Protein AF-A0A7C6YZ25-F1 (afdb_monomer)

Nearest PDB structures (foldseek):
  4c2l-assembly1_A  TM=2.418E-01  e=1.669E-02  Aspergillus tubingensis
  7vul-assembly1_B  TM=2.991E-01  e=1.234E-01  Klebsiella phage P560
  1bhe-assembly1_A  TM=2.393E-01  e=1.565E-01  Pectobacterium carotovorum subsp. carotovorum
  6tgf-assembly1_E  TM=2.850E-01  e=4.256E-01  Pantoea stewartii subsp. stewartii DC283

Mean predicted aligned error: 3.89 Å

Secondary structure (DSSP, 8-state):
----TT--SEEEES-EEEEEES-EEEESS-SEEEE--SSS-EEEEEEES-EEEESSEEEEEEES-STT--HHHHHH-EEEEEEEEEEEEEE-SEEEEEEESSSEEEEEEEEEEEEE-SSS-EEEEEEESSSEEEEEEEEEEEEEES--EEEE-BTTB-EEEEEEEEEEEEE-S---SSSS---SS-S-S--TTTS-SSEEEEEEEEEEEEEEEEEEPSSP-GGG--SEEEEEEEEEEEES-B---SSSS--S-SEEEEEEEEEEEES-BPPTTEEEEEEEE-TT-EEEEEES-B-TTEEEEEEE-TTS-HHHHHHHHHHHHHH-

Structure (mmCIF, N/CA/C/O backbone):
data_AF-A0A7C6YZ25-F1
#
_entry.id   AF-A0A7C6YZ25-F1
#
loop_
_atom_site.group_PDB
_atom_site.id
_atom_site.type_symbol
_atom_site.label_atom_id
_atom_site.label_alt_id
_atom_site.label_comp_id
_atom_site.label_asym_id
_atom_site.label_entity_id
_atom_site.label_seq_id
_atom_site.pdbx_PDB_ins_code
_atom_site.Cartn_x
_atom_site.Cartn_y
_atom_site.Cartn_z
_atom_site.occupancy
_atom_site.B_iso_or_equiv
_atom_site.auth_seq_id
_atom_site.auth_comp_id
_atom_site.auth_asym_id
_atom_site.auth_atom_id
_atom_site.pdbx_PDB_model_num
ATOM 1 N N . ASN A 1 1 ? 26.675 -11.505 3.015 1.00 49.97 1 ASN A N 1
ATOM 2 C CA . ASN A 1 1 ? 27.509 -10.482 2.352 1.00 49.97 1 ASN A CA 1
ATOM 3 C C . ASN A 1 1 ? 27.035 -10.287 0.925 1.00 49.97 1 ASN A C 1
ATOM 5 O O . ASN A 1 1 ? 27.645 -10.839 0.024 1.00 49.97 1 ASN A O 1
ATOM 9 N N . PHE A 1 2 ? 25.953 -9.538 0.728 1.00 60.94 2 PHE A N 1
ATOM 10 C CA . PHE A 1 2 ? 25.528 -9.094 -0.600 1.00 60.94 2 PHE A CA 1
ATOM 11 C C . PHE A 1 2 ? 25.223 -7.609 -0.498 1.00 60.94 2 PHE A C 1
ATOM 13 O O . PHE A 1 2 ? 24.145 -7.243 -0.061 1.00 60.94 2 PHE A O 1
ATOM 20 N N . TYR A 1 3 ? 26.223 -6.778 -0.790 1.00 63.19 3 TYR A N 1
ATOM 21 C CA . TYR A 1 3 ? 26.097 -5.322 -0.793 1.00 63.19 3 TYR A CA 1
ATOM 22 C C . TYR A 1 3 ? 27.106 -4.771 -1.801 1.00 63.19 3 TYR A C 1
ATOM 24 O O . TYR A 1 3 ? 28.266 -4.530 -1.470 1.00 63.19 3 TYR A O 1
ATOM 32 N N . GLY A 1 4 ? 26.683 -4.642 -3.052 1.00 68.62 4 GLY A N 1
ATOM 33 C CA . GLY A 1 4 ? 27.273 -3.686 -3.979 1.00 68.62 4 GLY A CA 1
ATOM 34 C C . GLY A 1 4 ? 26.202 -2.636 -4.272 1.00 68.62 4 GLY A C 1
ATOM 35 O O . GLY A 1 4 ? 25.048 -3.030 -4.450 1.00 68.62 4 GLY A O 1
ATOM 36 N N . PRO A 1 5 ? 26.524 -1.333 -4.281 1.00 78.56 5 PRO A N 1
ATOM 37 C CA . PRO A 1 5 ? 25.551 -0.326 -4.698 1.00 78.56 5 PRO A CA 1
ATOM 38 C C . PRO A 1 5 ? 25.097 -0.620 -6.135 1.00 78.56 5 PRO A C 1
ATOM 40 O O . PRO A 1 5 ? 25.931 -1.029 -6.947 1.00 78.56 5 PRO A O 1
ATOM 43 N N . ASN A 1 6 ? 23.808 -0.427 -6.440 1.00 86.50 6 ASN A N 1
ATOM 44 C CA . ASN A 1 6 ? 23.269 -0.555 -7.799 1.00 86.50 6 ASN A CA 1
ATOM 45 C C . ASN A 1 6 ? 23.507 -1.941 -8.423 1.00 86.50 6 ASN A C 1
ATOM 47 O O . ASN A 1 6 ? 23.789 -2.069 -9.615 1.00 86.50 6 ASN A O 1
ATOM 51 N N . THR A 1 7 ? 23.462 -2.991 -7.597 1.00 93.44 7 THR A N 1
ATOM 52 C CA . THR A 1 7 ? 23.554 -4.386 -8.056 1.00 93.44 7 THR A CA 1
ATOM 53 C C . THR A 1 7 ? 22.167 -4.955 -8.315 1.00 93.44 7 THR A C 1
ATOM 55 O O . THR A 1 7 ? 21.755 -5.952 -7.710 1.00 93.44 7 THR A O 1
ATOM 58 N N . ASP A 1 8 ? 21.458 -4.272 -9.210 1.00 94.69 8 ASP A N 1
ATOM 59 C CA . ASP A 1 8 ? 20.135 -4.643 -9.686 1.00 94.69 8 ASP A CA 1
ATOM 60 C C . ASP A 1 8 ? 20.185 -6.002 -10.403 1.00 94.69 8 ASP A C 1
ATOM 62 O O . ASP A 1 8 ? 21.220 -6.418 -10.934 1.00 94.69 8 ASP A O 1
ATOM 66 N N . GLY A 1 9 ? 19.052 -6.702 -10.450 1.00 96.69 9 GLY A N 1
ATOM 67 C CA . GLY A 1 9 ? 18.911 -7.901 -11.277 1.00 96.69 9 GLY A CA 1
ATOM 68 C C . GLY A 1 9 ? 18.655 -7.528 -12.734 1.00 96.69 9 GLY A C 1
ATOM 69 O O . GLY A 1 9 ? 19.550 -7.589 -13.577 1.00 96.69 9 GLY A O 1
ATOM 70 N N . PHE A 1 10 ? 17.416 -7.136 -13.031 1.00 97.81 10 PHE A N 1
ATOM 71 C CA . PHE A 1 10 ? 17.035 -6.612 -14.340 1.00 97.81 10 PHE A CA 1
ATOM 72 C C . PHE A 1 10 ? 16.483 -5.199 -14.231 1.00 97.81 10 PHE A C 1
ATOM 74 O O . PHE A 1 10 ? 15.623 -4.933 -13.397 1.00 97.81 10 PHE A O 1
ATOM 81 N N . HIS A 1 11 ? 16.919 -4.334 -15.140 1.00 96.31 11 HIS A N 1
ATOM 82 C CA . HIS A 1 11 ? 16.429 -2.972 -15.272 1.00 96.31 11 HIS A CA 1
ATOM 83 C C . HIS A 1 11 ? 15.844 -2.794 -16.676 1.00 96.31 11 HIS A C 1
ATOM 85 O O . HIS A 1 11 ? 16.551 -2.962 -17.673 1.00 96.31 11 HIS A O 1
ATOM 91 N N . PHE A 1 12 ? 14.548 -2.493 -16.758 1.00 97.44 12 PHE A N 1
ATOM 92 C CA . PHE A 1 12 ? 13.823 -2.314 -18.013 1.00 97.44 12 PHE A CA 1
ATOM 93 C C . PHE A 1 12 ? 13.325 -0.882 -18.158 1.00 97.44 12 PHE A C 1
ATOM 95 O O . PHE A 1 12 ? 12.391 -0.487 -17.466 1.00 97.44 12 PHE A O 1
ATOM 102 N N . CYS A 1 13 ? 13.871 -0.178 -19.147 1.00 95.81 13 CYS A N 1
ATOM 103 C CA . CYS A 1 13 ? 13.413 1.149 -19.525 1.00 95.81 13 CYS A CA 1
ATOM 104 C C . CYS A 1 13 ? 12.683 1.100 -20.863 1.00 95.81 13 CYS A C 1
ATOM 106 O O . CYS A 1 13 ? 13.244 0.679 -21.878 1.00 95.81 13 CYS A O 1
ATOM 108 N N . SER A 1 14 ? 11.425 1.544 -20.868 1.00 96.62 14 SER A N 1
ATOM 109 C CA . SER A 1 14 ? 10.580 1.671 -22.068 1.00 96.62 14 SER A CA 1
ATOM 110 C C . SER A 1 14 ? 10.463 0.385 -22.902 1.00 96.62 14 SER A C 1
ATOM 112 O O . SER A 1 14 ? 10.530 0.401 -24.134 1.00 96.62 14 SER A O 1
ATOM 114 N N . CYS A 1 15 ? 10.346 -0.755 -22.219 1.00 98.38 15 CYS A N 1
ATOM 115 C CA . CYS A 1 15 ? 10.284 -2.082 -22.835 1.00 98.38 15 CYS A CA 1
ATOM 116 C C . CYS A 1 15 ? 8.840 -2.575 -22.971 1.00 98.38 15 CYS A C 1
ATOM 118 O O . CYS A 1 15 ? 7.968 -2.210 -22.184 1.00 98.38 15 CYS A O 1
ATOM 120 N N . LYS A 1 16 ? 8.585 -3.447 -23.956 1.00 98.50 16 LYS A N 1
ATOM 121 C CA . LYS A 1 16 ? 7.257 -4.037 -24.173 1.00 98.50 16 LYS A CA 1
ATOM 122 C C . LYS A 1 16 ? 7.300 -5.550 -24.302 1.00 98.50 16 LYS A C 1
ATOM 124 O O . LYS A 1 16 ? 8.267 -6.084 -24.840 1.00 98.50 16 LYS A O 1
ATOM 129 N N . PHE A 1 17 ? 6.231 -6.216 -23.863 1.00 98.50 17 PHE A N 1
ATOM 130 C CA . PHE A 1 17 ? 6.064 -7.675 -23.954 1.00 98.50 17 PHE A CA 1
ATOM 131 C C . PHE A 1 17 ? 7.171 -8.454 -23.221 1.00 98.50 17 PHE A C 1
ATOM 133 O O . PHE A 1 17 ? 7.755 -9.403 -23.747 1.00 98.50 17 PHE A O 1
ATOM 140 N N . VAL A 1 18 ? 7.484 -8.025 -21.997 1.00 98.81 18 VAL A N 1
ATOM 141 C CA . VAL A 1 18 ? 8.542 -8.627 -21.178 1.00 98.81 18 VAL A CA 1
ATOM 142 C C . VAL A 1 18 ? 7.975 -9.779 -20.349 1.00 98.81 18 VAL A C 1
ATOM 144 O O . VAL A 1 18 ? 7.006 -9.617 -19.607 1.00 98.81 18 VAL A O 1
ATOM 147 N N . HIS A 1 19 ? 8.623 -10.943 -20.427 1.00 98.75 19 HIS A N 1
ATOM 148 C CA . HIS A 1 19 ? 8.266 -12.131 -19.654 1.00 98.75 19 HIS A CA 1
ATOM 149 C C . HIS A 1 19 ? 9.453 -12.594 -18.808 1.00 98.75 19 HIS A C 1
ATOM 151 O O . HIS A 1 19 ? 10.477 -13.022 -19.338 1.00 98.75 19 HIS A O 1
ATOM 157 N N . ILE A 1 20 ? 9.298 -12.548 -17.487 1.00 98.81 20 ILE A N 1
ATOM 158 C CA . ILE A 1 20 ? 10.275 -13.036 -16.511 1.00 98.81 20 ILE A CA 1
ATOM 159 C C . ILE A 1 20 ? 9.629 -14.212 -15.793 1.00 98.81 20 ILE A C 1
ATOM 161 O O . ILE A 1 20 ? 8.587 -14.061 -15.155 1.00 98.81 20 ILE A O 1
ATOM 165 N N . SER A 1 21 ? 10.220 -15.399 -15.909 1.00 98.75 21 SER A N 1
ATOM 166 C CA . SER A 1 21 ? 9.648 -16.588 -15.282 1.00 98.75 21 SER A CA 1
ATOM 167 C C . SER A 1 21 ? 10.690 -17.550 -14.739 1.00 98.75 21 SER A C 1
ATOM 169 O O . SER A 1 21 ? 11.819 -17.588 -15.229 1.00 98.75 21 SER A O 1
ATOM 171 N N . ASN A 1 22 ? 10.299 -18.333 -13.729 1.00 98.69 22 ASN A N 1
ATOM 172 C CA . ASN A 1 22 ? 11.076 -19.461 -13.196 1.00 98.69 22 ASN A CA 1
ATOM 173 C C . ASN A 1 22 ? 12.519 -19.083 -12.816 1.00 98.69 22 ASN A C 1
ATOM 175 O O . ASN A 1 22 ? 13.458 -19.840 -13.057 1.00 98.69 22 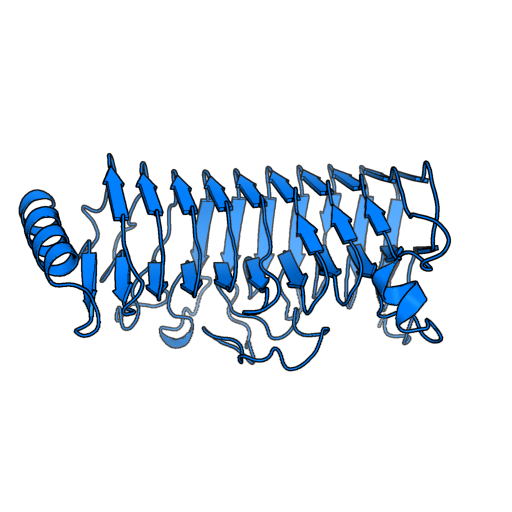ASN A O 1
ATOM 179 N N . SER A 1 23 ? 12.692 -17.880 -12.270 1.00 98.50 23 SER A N 1
ATOM 180 C CA . SER A 1 23 ? 14.001 -17.291 -11.987 1.00 98.50 23 SER A CA 1
ATOM 181 C C . SER A 1 23 ? 14.225 -17.120 -10.484 1.00 98.50 23 SER A C 1
ATOM 183 O O . SER A 1 23 ? 13.282 -16.953 -9.705 1.00 98.50 23 SER A O 1
ATOM 185 N N . HIS A 1 24 ? 15.491 -17.159 -10.076 1.00 98.38 24 HIS A N 1
ATOM 186 C CA . HIS A 1 24 ? 15.921 -16.849 -8.716 1.00 98.38 24 HIS A CA 1
ATOM 187 C C . HIS A 1 24 ? 16.786 -15.592 -8.733 1.00 98.38 24 HIS A C 1
ATOM 189 O O . HIS A 1 24 ? 17.766 -15.532 -9.476 1.00 98.38 24 HIS A O 1
ATOM 195 N N . PHE A 1 25 ? 16.425 -14.613 -7.909 1.00 97.94 25 PHE A N 1
ATOM 196 C CA . PHE A 1 25 ? 17.146 -13.354 -7.772 1.00 97.94 25 PHE A CA 1
ATOM 197 C C . PHE A 1 25 ? 17.829 -13.287 -6.412 1.00 97.94 25 PHE A C 1
ATOM 199 O O . PHE A 1 25 ? 17.179 -13.454 -5.378 1.00 97.94 25 PHE A O 1
ATOM 206 N N . LEU A 1 26 ? 19.127 -12.997 -6.443 1.00 96.06 26 LEU A N 1
ATOM 207 C CA . LEU A 1 26 ? 19.941 -12.669 -5.282 1.00 96.06 26 LEU A CA 1
ATOM 208 C C . LEU A 1 26 ? 20.657 -11.351 -5.579 1.00 96.06 26 LEU A C 1
ATOM 210 O O . LEU A 1 26 ? 21.645 -11.345 -6.315 1.00 96.06 26 LEU A O 1
ATOM 214 N N . THR A 1 27 ? 20.119 -10.241 -5.074 1.00 95.62 27 THR A N 1
ATOM 215 C CA . THR A 1 27 ? 20.528 -8.888 -5.488 1.00 95.62 27 THR A CA 1
ATOM 216 C C . THR A 1 27 ? 20.887 -8.007 -4.299 1.00 95.62 27 THR A C 1
ATOM 218 O O . THR A 1 27 ? 20.339 -8.145 -3.205 1.00 95.62 27 THR A O 1
ATOM 221 N N . GLY A 1 28 ? 21.858 -7.113 -4.508 1.00 94.75 28 GLY A N 1
ATOM 222 C CA . GLY A 1 28 ? 22.258 -6.110 -3.518 1.00 94.75 28 GLY A CA 1
ATOM 223 C C . GLY A 1 28 ? 21.550 -4.762 -3.701 1.00 94.75 28 GLY A C 1
ATOM 224 O O . GLY A 1 28 ? 21.824 -3.841 -2.930 1.00 94.75 28 GLY A O 1
ATOM 225 N N . ASP A 1 29 ? 20.655 -4.673 -4.685 1.00 93.19 29 ASP A N 1
ATOM 226 C CA . ASP A 1 29 ? 19.722 -3.575 -4.940 1.00 93.19 29 ASP A CA 1
ATOM 227 C C . ASP A 1 29 ? 18.415 -4.155 -5.543 1.00 93.19 29 ASP A C 1
ATOM 229 O O . ASP A 1 29 ? 18.095 -5.331 -5.317 1.00 93.19 29 ASP A O 1
ATOM 233 N N . ASP A 1 30 ? 17.658 -3.360 -6.294 1.00 95.31 30 ASP A N 1
ATOM 234 C CA . ASP A 1 30 ? 16.399 -3.731 -6.949 1.00 95.31 30 ASP A CA 1
ATOM 235 C C . ASP A 1 30 ? 16.502 -5.040 -7.767 1.00 95.31 30 ASP A C 1
ATOM 237 O O . ASP A 1 30 ? 17.234 -5.132 -8.750 1.00 95.31 30 ASP A O 1
ATOM 241 N N . SER A 1 31 ? 15.750 -6.093 -7.410 1.00 97.69 31 SER A N 1
ATOM 242 C CA . SER A 1 31 ? 15.791 -7.339 -8.198 1.00 97.69 31 SER A CA 1
ATOM 243 C C . SER A 1 31 ? 15.239 -7.135 -9.609 1.00 97.69 31 SER A C 1
ATOM 245 O O . SER A 1 31 ? 15.796 -7.656 -10.576 1.00 97.69 31 SER A O 1
ATOM 247 N N . ILE A 1 32 ? 14.147 -6.380 -9.724 1.00 98.56 32 ILE A N 1
ATOM 248 C CA . ILE A 1 32 ? 13.554 -5.954 -10.988 1.00 98.56 32 ILE A CA 1
ATOM 249 C C . ILE A 1 32 ? 13.188 -4.473 -10.859 1.00 98.56 32 ILE A C 1
ATOM 251 O O . ILE A 1 32 ? 12.388 -4.112 -9.996 1.00 98.56 32 ILE A O 1
ATOM 255 N N . ALA A 1 33 ? 13.736 -3.638 -11.735 1.00 97.69 33 ALA A N 1
ATOM 256 C CA . ALA A 1 33 ? 13.392 -2.232 -11.892 1.00 97.69 33 ALA A CA 1
ATOM 257 C C . ALA A 1 33 ? 12.695 -2.016 -13.244 1.00 97.69 33 ALA A C 1
ATOM 259 O O . ALA A 1 33 ? 13.130 -2.555 -14.267 1.00 97.69 33 ALA A O 1
ATOM 260 N N . VAL A 1 34 ? 11.593 -1.264 -13.246 1.00 98.19 34 VAL A N 1
ATOM 261 C CA . VAL A 1 34 ? 10.848 -0.900 -14.458 1.00 98.19 34 VAL A CA 1
ATOM 262 C C . VAL A 1 34 ? 10.536 0.590 -14.451 1.00 98.19 34 VAL A C 1
ATOM 264 O O . VAL A 1 34 ? 9.891 1.088 -13.525 1.00 98.19 34 VAL A O 1
ATOM 267 N N . ASP A 1 35 ? 10.930 1.274 -15.516 1.00 96.19 35 ASP A N 1
ATOM 268 C CA . ASP A 1 35 ? 10.709 2.702 -15.704 1.00 96.19 35 ASP A CA 1
ATOM 269 C C . ASP A 1 35 ? 10.326 3.036 -17.161 1.00 96.19 35 ASP A C 1
ATOM 271 O O . ASP A 1 35 ? 10.208 2.159 -18.025 1.00 96.19 35 ASP A O 1
ATOM 275 N N . GLY A 1 36 ? 10.066 4.313 -17.437 1.00 94.56 36 GLY A N 1
ATOM 276 C CA . GLY A 1 36 ? 9.767 4.823 -18.773 1.00 94.56 36 GLY A CA 1
ATOM 277 C C . GLY A 1 36 ? 10.532 6.115 -19.035 1.00 94.56 36 GLY A C 1
ATOM 278 O O . GLY A 1 36 ? 10.555 7.004 -18.188 1.00 94.56 36 GLY A O 1
ATOM 279 N N . ASN A 1 37 ? 11.101 6.254 -20.233 1.00 93.50 37 ASN A N 1
ATOM 280 C CA . ASN A 1 37 ? 11.995 7.366 -20.572 1.00 93.50 37 ASN A CA 1
ATOM 281 C C . ASN A 1 37 ? 11.278 8.634 -21.059 1.00 93.50 37 ASN A C 1
ATOM 283 O O . ASN A 1 37 ? 11.942 9.566 -21.500 1.00 93.50 37 ASN A O 1
ATOM 287 N N . GLY A 1 38 ? 9.944 8.660 -21.061 1.00 94.00 38 GLY A N 1
ATOM 288 C CA . GLY A 1 38 ? 9.154 9.798 -21.548 1.00 94.00 38 GLY A CA 1
ATOM 289 C C . GLY A 1 38 ? 8.969 9.887 -23.063 1.00 94.00 38 GLY A C 1
ATOM 290 O O . GLY A 1 38 ? 8.155 10.678 -23.531 1.00 94.00 38 GLY A O 1
ATOM 291 N N . LEU A 1 39 ? 9.674 9.059 -23.837 1.00 93.75 39 LEU A N 1
ATOM 292 C CA . LEU A 1 39 ? 9.522 8.947 -25.292 1.00 93.75 39 LEU A CA 1
ATOM 293 C C . LEU A 1 39 ? 8.731 7.696 -25.681 1.00 93.75 39 LEU A C 1
ATOM 295 O O . LEU A 1 39 ? 8.018 7.687 -26.685 1.00 93.75 39 LEU A O 1
ATOM 299 N N . GLN A 1 40 ? 8.894 6.624 -24.908 1.00 94.31 40 GLN A N 1
ATOM 300 C CA . GLN A 1 40 ? 8.216 5.350 -25.086 1.00 94.31 40 GLN A CA 1
ATOM 301 C C . GLN A 1 40 ? 7.736 4.809 -23.739 1.00 94.31 40 GLN A C 1
ATOM 303 O O . GLN A 1 40 ? 8.364 5.006 -22.700 1.00 94.31 40 GLN A O 1
ATOM 308 N N . ASP A 1 41 ? 6.618 4.093 -23.783 1.00 96.69 41 ASP A N 1
ATOM 309 C CA . ASP A 1 41 ? 6.041 3.454 -22.604 1.00 96.69 41 ASP A CA 1
ATOM 310 C C . ASP A 1 41 ? 6.771 2.150 -22.267 1.00 96.69 41 ASP A C 1
ATOM 312 O O . ASP A 1 41 ? 7.111 1.380 -23.175 1.00 96.69 41 ASP A O 1
ATOM 316 N N . SER A 1 42 ? 6.874 1.841 -20.974 1.00 98.62 42 SER A N 1
ATOM 317 C CA . SER A 1 42 ? 7.000 0.454 -20.520 1.00 98.62 42 SER A CA 1
ATOM 318 C C . SER A 1 42 ? 5.609 -0.160 -20.404 1.00 98.62 42 SER A C 1
ATOM 320 O O . SER A 1 42 ? 4.781 0.308 -19.625 1.00 98.62 42 SER A O 1
ATOM 322 N N . ASP A 1 43 ? 5.326 -1.195 -21.193 1.00 98.75 43 ASP A N 1
ATOM 323 C CA . ASP A 1 43 ? 3.981 -1.765 -21.307 1.00 98.75 43 ASP A CA 1
ATOM 324 C C . ASP A 1 43 ? 4.014 -3.294 -21.413 1.00 98.75 43 ASP A C 1
ATOM 326 O O . ASP A 1 43 ? 4.779 -3.857 -22.189 1.00 98.75 43 ASP A O 1
ATOM 330 N N . THR A 1 44 ? 3.118 -3.977 -20.705 1.00 98.75 44 THR A N 1
ATOM 331 C CA . THR A 1 44 ? 2.898 -5.424 -20.826 1.00 98.75 44 THR A CA 1
ATOM 332 C C . THR A 1 44 ? 4.084 -6.230 -20.295 1.00 98.75 44 THR A C 1
ATOM 334 O O . THR A 1 44 ? 4.955 -6.694 -21.036 1.00 98.75 44 THR A O 1
ATOM 337 N N . PHE A 1 45 ? 4.084 -6.419 -18.975 1.00 98.88 45 PHE A N 1
ATOM 338 C CA . PHE A 1 45 ? 5.066 -7.219 -18.246 1.00 98.88 45 PHE A CA 1
ATOM 339 C C . PHE A 1 45 ? 4.377 -8.374 -17.517 1.00 98.88 45 PHE A C 1
ATOM 341 O O . PHE A 1 45 ? 3.322 -8.218 -16.896 1.00 98.88 45 PHE A O 1
ATOM 348 N N . THR A 1 46 ? 4.999 -9.548 -17.550 1.00 98.88 46 THR A N 1
ATOM 349 C CA . THR A 1 46 ? 4.591 -10.709 -16.754 1.00 98.88 46 THR A CA 1
ATOM 350 C C . THR A 1 46 ? 5.779 -11.237 -15.965 1.00 98.88 46 THR A C 1
ATOM 352 O O . THR A 1 46 ? 6.767 -11.675 -16.550 1.00 98.88 46 THR A O 1
ATOM 355 N N . ILE A 1 47 ? 5.662 -11.230 -14.639 1.00 98.88 47 ILE A N 1
ATOM 356 C CA . ILE A 1 47 ? 6.641 -11.771 -13.693 1.00 98.88 47 ILE A CA 1
ATOM 357 C C . ILE A 1 47 ? 5.976 -12.945 -12.976 1.00 98.88 47 ILE A C 1
ATOM 359 O O . ILE A 1 47 ? 4.974 -12.758 -12.287 1.00 98.88 47 ILE A O 1
ATOM 363 N N . THR A 1 48 ? 6.479 -14.168 -13.139 1.00 98.94 48 THR A N 1
ATOM 364 C CA . THR A 1 48 ? 5.793 -15.339 -12.571 1.00 98.94 48 THR A CA 1
ATOM 365 C C . THR A 1 48 ? 6.718 -16.454 -12.104 1.00 98.94 48 THR A C 1
ATOM 367 O O . THR A 1 48 ? 7.750 -16.717 -12.715 1.00 98.94 48 THR A O 1
ATOM 370 N N . ASN A 1 49 ? 6.334 -17.156 -11.037 1.00 98.81 49 ASN A N 1
ATOM 371 C CA . ASN A 1 49 ? 7.068 -18.314 -10.510 1.00 98.81 49 ASN A CA 1
ATOM 372 C C . ASN A 1 49 ? 8.528 -17.982 -10.143 1.00 98.81 49 ASN A C 1
ATOM 374 O O . ASN A 1 49 ? 9.440 -18.768 -10.407 1.00 98.81 49 ASN A O 1
ATOM 378 N N . CYS A 1 50 ? 8.763 -16.799 -9.574 1.00 98.88 50 CYS A N 1
ATOM 379 C CA . CYS A 1 50 ? 10.100 -16.336 -9.202 1.00 98.88 50 CYS A CA 1
ATOM 380 C C . CYS A 1 50 ? 10.323 -16.383 -7.686 1.00 98.88 50 CYS A C 1
ATOM 382 O O . CYS 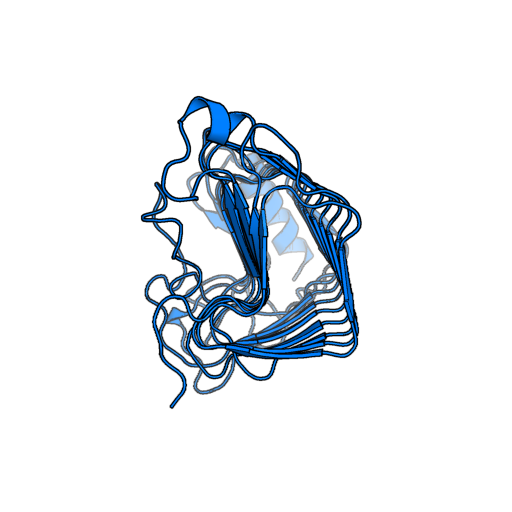A 1 50 ? 9.390 -16.286 -6.883 1.00 98.88 50 CYS A O 1
ATOM 384 N N . THR A 1 51 ? 11.590 -16.493 -7.292 1.00 98.88 51 THR A N 1
ATOM 385 C CA . THR A 1 51 ? 12.015 -16.400 -5.888 1.00 98.88 51 THR A CA 1
ATOM 386 C C . THR A 1 51 ? 13.037 -15.288 -5.708 1.00 98.88 51 THR A C 1
ATOM 388 O O . THR A 1 51 ? 13.849 -15.052 -6.603 1.00 98.88 51 THR A O 1
ATOM 391 N N . PHE A 1 52 ? 12.991 -14.606 -4.563 1.00 98.56 52 PHE A N 1
ATOM 392 C CA . PHE A 1 52 ? 13.779 -13.392 -4.341 1.00 98.56 52 PHE A CA 1
ATOM 393 C C . PHE A 1 52 ? 14.447 -13.360 -2.966 1.00 98.56 52 PHE A C 1
ATOM 395 O O . PHE A 1 52 ? 13.811 -13.654 -1.950 1.00 98.56 52 PHE A O 1
ATOM 402 N N . ASP A 1 53 ? 15.706 -12.935 -2.953 1.00 97.12 53 ASP A N 1
ATOM 403 C CA . ASP A 1 53 ? 16.470 -12.492 -1.789 1.00 97.12 53 ASP A CA 1
ATOM 404 C C . ASP A 1 53 ? 17.167 -11.173 -2.165 1.00 97.12 53 ASP A C 1
ATOM 406 O O . ASP A 1 53 ? 18.175 -11.162 -2.871 1.00 97.12 53 ASP A O 1
ATOM 410 N N . SER A 1 54 ? 16.562 -10.054 -1.766 1.00 95.06 54 SER A N 1
ATOM 411 C CA . SER A 1 54 ? 17.038 -8.704 -2.075 1.00 95.06 54 SER A CA 1
ATOM 412 C C . SER A 1 54 ? 17.418 -7.969 -0.794 1.00 95.06 54 SER A C 1
ATOM 414 O O . SER A 1 54 ? 16.793 -8.145 0.256 1.00 95.06 54 SER A O 1
ATOM 416 N N . SER A 1 55 ? 18.432 -7.112 -0.866 1.00 93.25 55 SER A N 1
ATOM 417 C CA . SER A 1 55 ? 18.740 -6.143 0.192 1.00 93.25 55 SER A CA 1
ATOM 418 C C . SER A 1 55 ? 17.899 -4.863 0.093 1.00 93.25 55 SER A C 1
ATOM 420 O O . SER A 1 55 ? 17.932 -4.070 1.035 1.00 93.25 55 SER A O 1
ATOM 422 N N . VAL A 1 56 ? 17.167 -4.630 -1.004 1.00 92.69 56 VAL A N 1
ATOM 423 C CA . VAL A 1 56 ? 16.354 -3.419 -1.204 1.00 92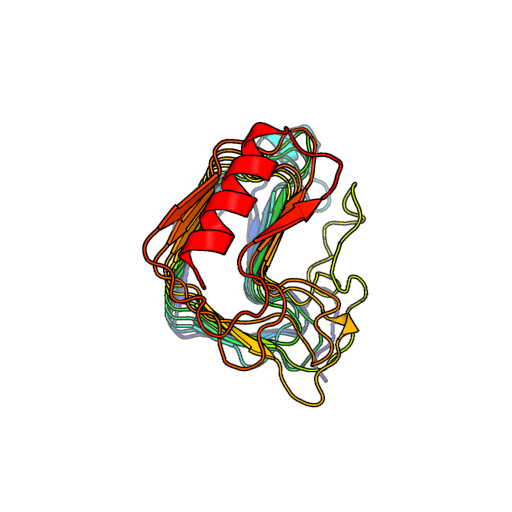.69 56 VAL A CA 1
ATOM 424 C C . VAL A 1 56 ? 14.964 -3.791 -1.717 1.00 92.69 56 VAL A C 1
ATOM 426 O O . VAL A 1 56 ? 14.148 -4.254 -0.912 1.00 92.69 56 VAL A O 1
ATOM 429 N N . ASN A 1 57 ? 14.675 -3.600 -3.013 1.00 95.56 57 ASN A N 1
ATOM 430 C CA . ASN A 1 57 ? 13.370 -3.911 -3.582 1.00 95.56 57 ASN A CA 1
ATOM 431 C C . ASN A 1 57 ? 13.361 -5.249 -4.336 1.00 95.56 57 ASN A C 1
ATOM 433 O O . ASN A 1 57 ? 14.356 -5.642 -4.945 1.00 95.56 57 ASN A O 1
ATOM 437 N N . VAL A 1 58 ? 12.223 -5.946 -4.326 1.00 97.88 58 VAL A N 1
ATOM 438 C CA . VAL A 1 58 ? 11.974 -7.074 -5.242 1.00 97.88 58 VAL A CA 1
ATOM 439 C C . VAL A 1 58 ? 11.501 -6.559 -6.595 1.00 97.88 58 VAL A C 1
ATOM 441 O O . VAL A 1 58 ? 12.097 -6.873 -7.620 1.00 97.88 58 VAL A O 1
ATOM 444 N N . LEU A 1 59 ? 10.452 -5.741 -6.595 1.00 98.62 59 LEU A N 1
ATOM 445 C CA . LEU A 1 59 ? 9.997 -5.013 -7.764 1.00 98.62 59 LEU A CA 1
ATOM 446 C C . LEU A 1 59 ? 9.937 -3.529 -7.429 1.00 98.62 59 LEU A C 1
ATOM 448 O O . LEU A 1 59 ? 9.208 -3.117 -6.522 1.00 98.62 59 LEU A O 1
ATOM 452 N N . ARG A 1 60 ? 10.660 -2.741 -8.217 1.00 97.75 60 ARG A N 1
ATOM 453 C CA . ARG A 1 60 ? 10.552 -1.293 -8.236 1.00 97.75 60 ARG A CA 1
ATOM 454 C C . ARG A 1 60 ? 9.943 -0.847 -9.557 1.00 97.75 60 ARG A C 1
ATOM 456 O O . ARG A 1 60 ? 10.452 -1.189 -10.619 1.00 97.75 60 ARG A O 1
ATOM 463 N N . VAL A 1 61 ? 8.862 -0.078 -9.492 1.00 98.12 61 VAL A N 1
ATOM 464 C CA . VAL A 1 61 ? 8.248 0.551 -10.668 1.00 98.12 61 VAL A CA 1
ATOM 465 C C . VAL A 1 61 ? 8.213 2.047 -10.446 1.00 98.12 61 VAL A C 1
ATOM 467 O O . VAL A 1 61 ? 7.727 2.500 -9.410 1.00 98.12 61 VAL A O 1
ATOM 470 N N . TYR A 1 62 ? 8.731 2.833 -11.379 1.00 96.75 62 TYR A N 1
ATOM 471 C CA . TYR A 1 62 ? 8.783 4.270 -11.166 1.00 96.75 62 TYR A CA 1
ATOM 472 C C . TYR A 1 62 ? 8.748 5.084 -12.451 1.00 96.75 62 TYR A C 1
ATOM 474 O O . TYR A 1 62 ? 9.034 4.600 -13.539 1.00 96.75 62 TYR A O 1
ATOM 482 N N . THR A 1 63 ? 8.387 6.356 -12.308 1.00 95.50 63 THR A N 1
ATOM 483 C CA . THR A 1 63 ? 8.460 7.351 -13.383 1.00 95.50 63 THR A CA 1
ATOM 484 C C . THR A 1 63 ? 9.138 8.598 -12.855 1.00 95.50 63 THR A C 1
ATOM 486 O O . THR A 1 63 ? 8.725 9.096 -11.805 1.00 95.50 63 THR A O 1
ATOM 489 N N . GLY A 1 64 ? 10.108 9.125 -13.601 1.00 86.44 64 GLY A N 1
ATOM 490 C CA . GLY A 1 64 ? 10.674 10.450 -13.359 1.00 86.44 64 GLY A CA 1
ATOM 491 C C . GLY A 1 64 ? 11.927 10.526 -12.493 1.00 86.44 64 GLY A C 1
ATOM 492 O O . GLY A 1 64 ? 12.540 11.587 -12.445 1.00 86.44 64 GLY A O 1
ATOM 493 N N . LEU A 1 65 ? 12.340 9.406 -11.896 1.00 86.50 65 LEU A N 1
ATOM 494 C CA . LEU A 1 65 ? 13.493 9.329 -10.990 1.00 86.50 65 LEU A CA 1
ATOM 495 C C . LEU A 1 65 ? 14.804 8.941 -11.688 1.00 86.50 65 LEU A C 1
ATOM 497 O O . LEU A 1 65 ? 15.841 8.842 -11.028 1.00 86.50 65 LEU A O 1
ATOM 501 N N . ASP A 1 66 ? 14.760 8.684 -12.994 1.00 84.81 66 ASP A N 1
ATOM 502 C CA . ASP A 1 66 ? 15.904 8.170 -13.736 1.00 84.81 66 ASP A CA 1
ATOM 503 C C . ASP A 1 66 ? 16.951 9.275 -13.981 1.00 84.81 66 ASP A C 1
ATOM 505 O O . ASP A 1 66 ? 16.604 10.383 -14.419 1.00 84.81 66 ASP A O 1
ATOM 509 N N . PRO A 1 67 ? 18.247 9.030 -13.691 1.00 84.56 67 PRO A N 1
ATOM 510 C CA . PRO A 1 67 ? 19.279 10.044 -13.858 1.00 84.56 67 PRO A CA 1
ATOM 511 C C . PRO A 1 67 ? 19.348 10.570 -15.295 1.00 84.56 67 PRO A C 1
ATOM 513 O O . PRO A 1 67 ? 19.563 9.821 -16.242 1.00 84.56 67 PRO A O 1
ATOM 516 N N . GLY A 1 68 ? 19.238 11.891 -15.451 1.00 84.25 68 GLY A N 1
ATOM 517 C CA . GLY A 1 68 ? 19.338 12.551 -16.755 1.00 84.25 68 GLY A CA 1
ATOM 518 C C . GLY A 1 68 ? 18.010 12.734 -17.492 1.00 84.25 68 GLY A C 1
ATOM 519 O O . GLY A 1 68 ? 18.020 13.343 -18.562 1.00 84.25 68 GLY A O 1
ATOM 520 N N . MET A 1 69 ? 16.879 12.296 -16.926 1.00 89.12 69 MET A N 1
ATOM 521 C CA . MET A 1 69 ? 15.562 12.648 -17.458 1.00 89.12 69 MET A CA 1
ATOM 522 C C . MET A 1 69 ? 15.292 14.148 -17.333 1.00 89.12 69 MET A C 1
ATOM 524 O O . MET A 1 69 ? 15.538 14.764 -16.290 1.00 89.12 69 MET A O 1
ATOM 528 N N . THR A 1 70 ? 14.740 14.749 -18.388 1.00 93.38 70 THR A N 1
ATOM 529 C CA . THR A 1 70 ? 14.216 16.113 -18.287 1.00 93.38 70 THR A CA 1
ATOM 530 C C . THR A 1 70 ? 12.881 16.118 -17.541 1.00 93.38 70 THR A C 1
ATOM 532 O O . THR A 1 70 ? 12.193 15.102 -17.437 1.00 93.38 70 THR A O 1
ATOM 535 N N . VAL A 1 71 ? 12.466 17.288 -17.047 1.00 90.44 71 VAL A N 1
ATOM 536 C CA . VAL A 1 71 ? 11.136 17.458 -16.431 1.00 90.44 71 VAL A CA 1
ATOM 537 C C . VAL A 1 71 ? 10.013 17.097 -17.410 1.00 90.44 71 VAL A C 1
ATOM 539 O O . VAL A 1 71 ? 8.970 16.607 -16.988 1.00 90.44 71 VAL A O 1
ATOM 542 N N . GLU A 1 72 ? 10.210 17.345 -18.705 1.00 94.19 72 GLU A N 1
ATOM 543 C CA . GLU A 1 72 ? 9.212 17.030 -19.726 1.00 94.19 72 GLU A CA 1
ATOM 544 C C . GLU A 1 72 ? 9.122 15.521 -19.967 1.00 94.19 72 GLU A C 1
ATOM 546 O O . GLU A 1 72 ? 8.032 14.957 -19.913 1.00 94.19 72 GLU A O 1
ATOM 551 N N . ASP A 1 73 ? 10.263 14.847 -20.117 1.00 94.31 73 ASP A N 1
ATOM 552 C CA . ASP A 1 73 ? 10.309 13.387 -20.251 1.00 94.31 73 ASP A CA 1
ATOM 553 C C . ASP A 1 73 ? 9.694 12.701 -19.025 1.00 94.31 73 ASP A C 1
ATOM 555 O O . ASP A 1 73 ? 8.907 11.769 -19.145 1.00 94.31 73 ASP A O 1
ATOM 559 N N . SER A 1 74 ? 9.992 13.216 -17.832 1.00 93.19 74 SER A N 1
ATOM 560 C CA . SER A 1 74 ? 9.474 12.713 -16.557 1.00 93.19 74 SER A CA 1
ATOM 561 C C . SER A 1 74 ? 7.941 12.756 -16.488 1.00 93.19 74 SER A C 1
ATOM 563 O O . SER A 1 74 ? 7.316 11.809 -16.011 1.00 93.19 74 SER A O 1
ATOM 565 N N . LYS A 1 75 ? 7.317 13.814 -17.023 1.00 95.62 75 LYS A N 1
ATOM 566 C CA . LYS A 1 75 ? 5.850 13.939 -17.125 1.00 95.62 75 LYS A CA 1
ATOM 567 C C . LYS A 1 75 ? 5.245 13.028 -18.187 1.00 95.62 75 LYS A C 1
ATOM 569 O O . LYS A 1 75 ? 4.118 12.568 -18.022 1.00 95.62 75 LYS A O 1
ATOM 574 N N . ASN A 1 76 ? 5.979 12.793 -19.271 1.00 96.69 76 ASN A N 1
ATOM 575 C CA . ASN A 1 76 ? 5.542 11.946 -20.377 1.00 96.69 76 ASN A CA 1
ATOM 576 C C . ASN A 1 76 ? 5.837 10.457 -20.136 1.00 96.69 76 ASN A C 1
ATOM 578 O O . ASN A 1 76 ? 5.391 9.614 -20.909 1.00 96.69 76 ASN A O 1
ATOM 582 N N . ALA A 1 77 ? 6.570 10.115 -19.075 1.00 97.50 77 ALA A N 1
ATOM 583 C CA . ALA A 1 77 ? 6.897 8.742 -18.730 1.00 97.50 77 ALA A CA 1
ATOM 584 C C . ALA A 1 77 ? 5.642 7.953 -18.358 1.00 97.50 77 ALA A C 1
ATOM 586 O O . ALA A 1 77 ? 4.868 8.361 -17.487 1.00 97.50 77 ALA A O 1
ATOM 587 N N . VAL A 1 78 ? 5.467 6.792 -18.991 1.00 98.25 78 VAL A N 1
ATOM 588 C CA . VAL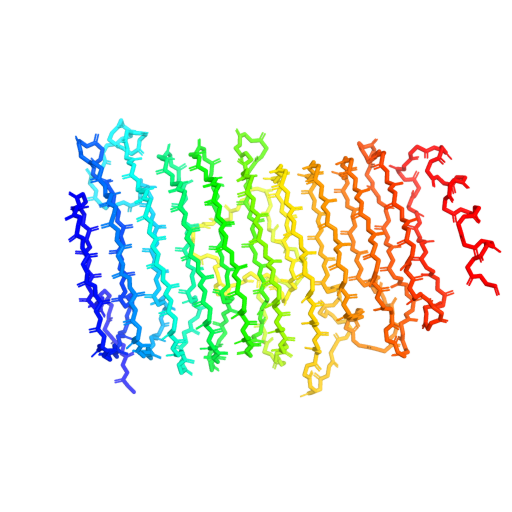 A 1 78 ? 4.365 5.881 -18.685 1.00 98.25 78 VAL A CA 1
ATOM 589 C C . VAL A 1 78 ? 4.877 4.469 -18.450 1.00 98.25 78 VAL A C 1
ATOM 591 O O . VAL A 1 78 ? 5.626 3.922 -19.261 1.00 98.25 78 VAL A O 1
ATOM 594 N N . VAL A 1 79 ? 4.411 3.864 -17.359 1.00 98.81 79 VAL A N 1
ATOM 595 C CA . VAL A 1 79 ? 4.583 2.440 -17.074 1.00 98.81 79 VAL A CA 1
ATOM 596 C C . VAL A 1 79 ? 3.217 1.812 -16.826 1.00 98.81 79 VAL A C 1
ATOM 598 O O . VAL A 1 79 ? 2.456 2.292 -15.990 1.00 98.81 79 VAL A O 1
ATOM 601 N N . ARG A 1 80 ? 2.869 0.746 -17.547 1.00 98.88 80 ARG A N 1
ATOM 602 C CA . ARG A 1 80 ? 1.540 0.139 -17.420 1.00 98.88 80 ARG A CA 1
ATOM 603 C C . ARG A 1 80 ? 1.504 -1.361 -17.665 1.00 98.88 80 ARG A C 1
ATOM 605 O O . ARG A 1 80 ? 2.412 -1.933 -18.265 1.00 98.88 80 ARG A O 1
ATOM 612 N N . ASN A 1 81 ? 0.403 -1.981 -17.249 1.00 98.88 81 ASN A N 1
ATOM 613 C CA . ASN A 1 81 ? 0.082 -3.382 -17.535 1.00 98.88 81 ASN A CA 1
ATOM 614 C C . ASN A 1 81 ? 1.174 -4.347 -17.033 1.00 98.88 81 ASN A C 1
ATOM 616 O O . ASN A 1 81 ? 1.721 -5.148 -17.796 1.00 98.88 81 ASN A O 1
ATOM 620 N N . ILE A 1 82 ? 1.507 -4.263 -15.742 1.00 98.88 82 ILE A N 1
ATOM 621 C CA . ILE A 1 82 ? 2.465 -5.171 -15.094 1.00 98.88 82 ILE A CA 1
ATOM 622 C C . ILE A 1 82 ? 1.705 -6.170 -14.230 1.00 98.88 82 ILE A C 1
ATOM 624 O O . ILE A 1 82 ? 0.912 -5.795 -13.370 1.00 98.88 82 ILE A O 1
ATOM 628 N N . SER A 1 83 ? 1.996 -7.454 -14.417 1.00 98.94 83 SER A N 1
ATOM 629 C CA . SER A 1 83 ? 1.496 -8.522 -13.555 1.00 98.94 83 SER A CA 1
ATOM 630 C C . SER A 1 83 ? 2.648 -9.256 -12.876 1.00 98.94 83 SER A C 1
ATOM 632 O O . SER A 1 83 ? 3.617 -9.647 -13.527 1.00 98.94 83 SER A O 1
ATOM 634 N N . MET A 1 84 ? 2.537 -9.469 -11.565 1.00 98.88 84 MET A N 1
ATOM 635 C CA . MET A 1 84 ? 3.451 -10.304 -10.790 1.00 98.88 84 MET A CA 1
ATOM 636 C C . MET A 1 84 ? 2.658 -11.352 -10.013 1.00 98.88 84 MET A C 1
ATOM 638 O O . MET A 1 84 ? 1.761 -11.014 -9.239 1.00 98.88 84 MET A O 1
ATOM 642 N N . SER A 1 85 ? 2.973 -12.631 -10.222 1.00 98.94 85 SER A N 1
ATOM 643 C CA . SER A 1 85 ? 2.208 -13.728 -9.628 1.00 98.94 85 SER A CA 1
ATOM 644 C C . SER A 1 85 ? 3.044 -14.923 -9.187 1.00 98.94 85 SER A C 1
ATOM 646 O O . SER A 1 85 ? 4.070 -15.233 -9.787 1.00 98.94 85 SER A O 1
ATOM 648 N N . ASN A 1 86 ? 2.564 -15.646 -8.173 1.00 98.88 86 ASN A N 1
ATOM 649 C CA . ASN A 1 86 ? 3.149 -16.914 -7.714 1.00 98.88 86 ASN A CA 1
ATOM 650 C C . ASN A 1 86 ? 4.629 -16.772 -7.313 1.00 98.88 86 ASN A C 1
ATOM 652 O O . ASN A 1 86 ? 5.481 -17.560 -7.724 1.00 98.88 86 ASN A O 1
ATOM 656 N N . CYS A 1 87 ? 4.941 -15.741 -6.530 1.00 98.81 87 CYS A N 1
ATOM 657 C CA . CYS A 1 87 ? 6.309 -15.422 -6.129 1.00 98.81 87 CYS A CA 1
ATOM 658 C C . CYS A 1 87 ? 6.526 -15.647 -4.629 1.00 98.81 87 CYS A C 1
ATOM 660 O O . CYS A 1 87 ? 5.626 -15.433 -3.813 1.00 98.81 87 CYS A O 1
ATOM 662 N N . SER A 1 88 ? 7.742 -16.047 -4.256 1.00 98.81 88 SER A N 1
ATOM 663 C CA . SER A 1 88 ? 8.145 -16.222 -2.854 1.00 98.81 88 SER A CA 1
ATOM 664 C C . SER A 1 88 ? 9.375 -15.385 -2.523 1.00 98.81 88 SER A C 1
ATOM 666 O O . SER A 1 88 ? 10.401 -15.474 -3.195 1.00 98.81 88 SER A O 1
ATOM 668 N N . ILE A 1 89 ? 9.273 -14.573 -1.475 1.00 98.69 89 ILE A N 1
ATOM 669 C CA . ILE A 1 89 ? 10.310 -13.628 -1.069 1.00 98.69 89 ILE A CA 1
ATOM 670 C C . ILE A 1 89 ? 10.891 -14.067 0.271 1.00 98.69 89 ILE A C 1
ATOM 672 O O . ILE A 1 89 ? 10.183 -14.147 1.279 1.00 98.69 89 ILE A O 1
ATOM 676 N N . TYR A 1 90 ? 12.192 -14.339 0.269 1.00 97.94 90 TYR A N 1
ATOM 677 C CA . TYR A 1 90 ? 12.953 -14.729 1.450 1.00 97.94 90 TYR A CA 1
ATOM 678 C C . TYR A 1 90 ? 13.387 -13.530 2.298 1.00 97.94 90 TYR A C 1
ATOM 680 O O . TYR A 1 90 ? 13.373 -13.620 3.530 1.00 97.94 90 TYR A O 1
ATOM 688 N N . ASN A 1 91 ? 13.790 -12.437 1.642 1.00 96.56 91 ASN A N 1
ATOM 689 C CA . ASN A 1 91 ? 14.151 -11.167 2.262 1.00 96.56 91 ASN A CA 1
ATOM 690 C C . ASN A 1 91 ? 14.023 -10.007 1.261 1.00 96.56 91 ASN A C 1
ATOM 692 O O . ASN A 1 91 ? 14.245 -10.193 0.065 1.00 96.56 91 ASN A O 1
ATOM 696 N N . ALA A 1 92 ? 13.662 -8.834 1.783 1.00 95.12 92 ALA A N 1
ATOM 697 C CA . ALA A 1 92 ? 13.689 -7.525 1.130 1.00 95.12 92 ALA A CA 1
ATOM 698 C C . ALA A 1 92 ? 13.481 -6.432 2.195 1.00 95.12 92 ALA A C 1
ATOM 700 O O . ALA A 1 92 ? 13.038 -6.735 3.306 1.00 95.12 92 ALA A O 1
ATOM 701 N N . SER A 1 93 ? 13.738 -5.161 1.876 1.00 93.06 93 SER A N 1
ATOM 702 C CA . SER A 1 93 ? 13.117 -4.043 2.613 1.00 93.06 93 SER A CA 1
ATOM 703 C C . SER A 1 93 ? 11.855 -3.526 1.933 1.00 93.06 93 SER A C 1
ATOM 705 O O . SER A 1 93 ? 10.974 -2.998 2.605 1.00 93.06 93 SER A O 1
ATOM 707 N N . GLY A 1 94 ? 11.753 -3.656 0.614 1.00 93.75 94 GLY A N 1
ATOM 708 C CA . GLY A 1 94 ? 10.557 -3.359 -0.166 1.00 93.75 94 GLY A CA 1
ATOM 709 C C . GLY A 1 94 ? 10.238 -4.551 -1.047 1.00 93.75 94 GLY A C 1
ATOM 710 O O . GLY A 1 94 ? 11.105 -5.046 -1.751 1.00 93.75 94 GLY A O 1
ATOM 711 N N . VAL A 1 95 ? 9.016 -5.076 -1.023 1.00 97.00 95 VAL A N 1
ATOM 712 C CA . VAL A 1 95 ? 8.677 -6.133 -1.991 1.00 97.00 95 VAL A CA 1
ATOM 713 C C . VAL A 1 95 ? 8.141 -5.484 -3.253 1.00 97.00 95 VAL A C 1
ATOM 715 O O . VAL A 1 95 ? 8.715 -5.646 -4.323 1.00 97.00 95 VAL A O 1
ATOM 718 N N . ILE A 1 96 ? 7.089 -4.689 -3.114 1.00 98.31 96 ILE A N 1
ATOM 719 C CA . ILE A 1 96 ? 6.496 -3.926 -4.205 1.00 98.31 96 ILE A CA 1
ATOM 720 C C . ILE A 1 96 ? 6.632 -2.453 -3.844 1.00 98.31 96 ILE A C 1
ATOM 722 O O . ILE A 1 96 ? 5.992 -1.985 -2.902 1.00 98.31 96 ILE A O 1
ATOM 726 N N . ASN A 1 97 ? 7.496 -1.751 -4.573 1.00 97.75 97 ASN A N 1
ATOM 727 C CA . ASN A 1 97 ? 7.769 -0.332 -4.391 1.00 97.75 97 ASN A CA 1
ATOM 728 C C . ASN A 1 97 ? 7.431 0.416 -5.680 1.00 97.75 97 ASN A C 1
ATOM 730 O O . ASN A 1 97 ? 8.103 0.245 -6.697 1.00 97.75 97 ASN A O 1
ATOM 734 N N . ILE A 1 98 ? 6.361 1.205 -5.652 1.00 98.31 98 ILE A N 1
ATOM 735 C CA . ILE A 1 98 ? 5.848 1.892 -6.833 1.00 98.31 98 ILE A CA 1
ATOM 736 C C . ILE A 1 98 ? 5.797 3.387 -6.555 1.00 98.31 98 ILE A C 1
ATOM 738 O O . ILE A 1 98 ? 5.056 3.824 -5.675 1.00 98.31 98 ILE A O 1
ATOM 742 N N . THR A 1 99 ? 6.546 4.167 -7.332 1.00 97.19 99 THR A N 1
ATOM 743 C CA . THR A 1 99 ? 6.635 5.620 -7.154 1.00 97.19 99 THR A CA 1
ATOM 744 C C . THR A 1 99 ? 6.368 6.357 -8.459 1.00 97.19 99 THR A C 1
ATOM 746 O O . THR A 1 99 ? 7.194 6.364 -9.371 1.00 97.19 99 THR A O 1
ATOM 749 N N . SER A 1 100 ? 5.228 7.038 -8.528 1.00 96.38 100 SER A N 1
ATOM 750 C CA . SER A 1 100 ? 4.898 7.956 -9.617 1.00 96.38 100 SER A CA 1
ATOM 751 C C . SER A 1 100 ? 5.272 9.391 -9.228 1.00 96.38 100 SER A C 1
ATOM 753 O O . SER A 1 100 ? 4.495 10.090 -8.573 1.00 96.38 100 SER A O 1
ATOM 755 N N . GLU A 1 101 ? 6.479 9.836 -9.594 1.00 92.69 101 GLU A N 1
ATOM 756 C CA . GLU A 1 101 ? 6.926 11.199 -9.280 1.00 92.69 101 GLU A CA 1
ATOM 757 C C . GLU A 1 101 ? 6.194 12.241 -10.137 1.00 92.69 101 GLU A C 1
ATOM 759 O O . GLU A 1 101 ? 5.496 13.086 -9.584 1.00 92.69 101 GLU A O 1
ATOM 764 N N . ASN A 1 102 ? 6.287 12.139 -11.470 1.00 94.06 102 ASN A N 1
ATOM 765 C CA . ASN A 1 102 ? 5.631 13.056 -12.421 1.00 94.06 102 ASN A CA 1
ATOM 766 C C . ASN A 1 102 ? 4.801 12.354 -13.508 1.00 94.06 102 ASN A C 1
ATOM 768 O O . ASN A 1 102 ? 3.883 12.964 -14.057 1.00 94.06 102 ASN A O 1
ATOM 772 N N . GLY A 1 103 ? 5.139 11.107 -13.840 1.00 96.75 103 GLY A N 1
ATOM 773 C CA . GLY A 1 103 ? 4.542 10.359 -14.944 1.00 96.75 103 GLY A CA 1
ATOM 774 C C . GLY A 1 103 ? 3.293 9.578 -14.546 1.00 96.75 103 GLY A C 1
ATOM 775 O O . GLY A 1 103 ? 2.698 9.798 -13.491 1.00 96.75 103 GLY A O 1
ATOM 776 N N . LEU A 1 104 ? 2.893 8.637 -15.396 1.00 98.38 104 LEU A N 1
ATOM 777 C CA . LEU A 1 104 ? 1.739 7.766 -15.179 1.00 98.38 104 LEU A CA 1
ATOM 778 C C . LEU A 1 104 ? 2.184 6.331 -14.892 1.00 98.38 104 LEU A C 1
ATOM 780 O O . LEU A 1 104 ? 2.917 5.733 -15.678 1.00 98.38 104 LEU A O 1
ATOM 784 N N . ILE A 1 105 ? 1.670 5.759 -13.806 1.00 98.88 105 ILE A N 1
ATOM 785 C CA . ILE A 1 105 ? 1.748 4.326 -13.530 1.00 98.88 105 ILE A CA 1
ATOM 786 C C . ILE A 1 105 ? 0.327 3.782 -13.385 1.00 98.88 105 ILE A C 1
ATOM 788 O O . ILE A 1 105 ? -0.423 4.247 -12.526 1.00 98.88 105 ILE A O 1
ATOM 792 N N . GLU A 1 106 ? -0.065 2.815 -14.218 1.00 98.88 106 GLU A N 1
ATOM 793 C CA . GLU A 1 106 ? -1.422 2.257 -14.148 1.00 98.88 106 GLU A CA 1
ATOM 794 C C . GLU A 1 106 ? -1.551 0.780 -14.527 1.00 98.88 106 GLU A C 1
ATOM 796 O O . GLU A 1 106 ? -0.770 0.250 -15.315 1.00 98.88 106 GLU A O 1
ATOM 801 N N . ASN A 1 107 ? -2.587 0.124 -14.000 1.00 98.88 107 ASN A N 1
ATOM 802 C CA . ASN A 1 107 ? -2.931 -1.275 -14.281 1.00 98.88 107 ASN A CA 1
ATOM 803 C C . ASN A 1 107 ? -1.834 -2.252 -13.834 1.00 98.88 107 ASN A C 1
ATOM 805 O O . ASN A 1 107 ? -1.194 -2.928 -14.647 1.00 98.88 107 ASN A O 1
ATOM 809 N N . LEU A 1 108 ? -1.597 -2.312 -12.523 1.00 98.94 108 LEU A N 1
ATOM 810 C CA . LEU A 1 108 ? -0.627 -3.225 -11.917 1.00 98.94 108 LEU A CA 1
ATOM 811 C C . LEU A 1 108 ? -1.367 -4.274 -11.084 1.00 98.94 108 LEU A C 1
ATOM 813 O O . LEU A 1 108 ? -2.248 -3.945 -10.294 1.00 98.94 108 LEU A O 1
ATOM 817 N N . THR A 1 109 ? -1.019 -5.550 -11.250 1.00 98.94 109 THR A N 1
ATOM 818 C CA . THR A 1 109 ? -1.658 -6.662 -10.530 1.00 98.94 109 THR A CA 1
ATOM 819 C C . THR A 1 109 ? -0.631 -7.554 -9.846 1.00 98.94 109 THR A C 1
ATOM 821 O O . THR A 1 109 ? 0.286 -8.076 -10.479 1.00 98.94 109 THR A O 1
ATOM 824 N N . PHE A 1 110 ? -0.834 -7.792 -8.555 1.00 98.94 110 PHE A N 1
ATOM 825 C CA . PHE A 1 110 ? 0.027 -8.583 -7.685 1.00 98.94 110 PHE A CA 1
ATOM 826 C C . PHE A 1 110 ? -0.787 -9.705 -7.057 1.00 98.94 110 PHE A C 1
ATOM 828 O O . PHE A 1 110 ? -1.729 -9.433 -6.317 1.00 98.94 110 PHE A O 1
ATOM 835 N N . SER A 1 111 ? -0.452 -10.966 -7.337 1.00 98.94 111 SER A N 1
ATOM 836 C CA . SER A 1 111 ? -1.247 -12.097 -6.842 1.00 98.94 111 SER A CA 1
ATOM 837 C C . SER A 1 111 ? -0.426 -13.274 -6.326 1.00 98.94 111 SER A C 1
ATOM 839 O O . SER A 1 111 ? 0.629 -13.602 -6.860 1.00 98.94 111 SER A O 1
ATOM 841 N N . ASN A 1 112 ? -0.927 -13.953 -5.293 1.00 98.88 112 ASN A N 1
ATOM 842 C CA . ASN A 1 112 ? -0.319 -15.174 -4.747 1.00 98.88 112 ASN A CA 1
ATOM 843 C C . ASN A 1 112 ? 1.152 -14.963 -4.348 1.00 98.88 112 ASN A C 1
ATOM 845 O O . ASN A 1 112 ? 2.053 -15.641 -4.852 1.00 98.88 112 ASN A O 1
ATOM 849 N N . ILE A 1 113 ? 1.398 -13.995 -3.462 1.00 98.88 113 ILE A N 1
ATOM 850 C CA . ILE A 1 113 ? 2.753 -13.628 -3.039 1.00 98.88 113 ILE A CA 1
ATOM 851 C C . ILE A 1 113 ? 2.932 -13.915 -1.549 1.00 98.88 113 ILE A C 1
ATOM 853 O O . ILE A 1 113 ? 2.207 -13.390 -0.699 1.00 98.88 113 ILE A O 1
ATOM 857 N N . SER A 1 114 ? 3.933 -14.735 -1.230 1.00 98.75 114 SER A N 1
ATOM 858 C CA . SER A 1 114 ? 4.376 -14.994 0.139 1.00 98.75 114 SER A CA 1
ATOM 859 C C . SER A 1 114 ? 5.708 -14.297 0.396 1.00 98.75 114 SER A C 1
ATOM 861 O O . SER A 1 114 ? 6.640 -14.395 -0.400 1.00 98.75 114 SER A O 1
ATOM 863 N N . MET A 1 115 ? 5.814 -13.568 1.503 1.00 98.06 115 MET A N 1
ATOM 864 C CA . MET A 1 115 ? 6.989 -12.745 1.779 1.00 98.06 115 MET A CA 1
ATOM 865 C C . MET A 1 115 ? 7.378 -12.743 3.252 1.00 98.06 115 MET A C 1
ATOM 867 O O . MET A 1 115 ? 6.538 -12.635 4.146 1.00 98.06 115 MET A O 1
ATOM 871 N N . THR A 1 116 ? 8.681 -12.845 3.493 1.00 97.69 116 THR A N 1
ATOM 872 C CA . THR A 1 116 ? 9.314 -12.553 4.779 1.00 97.69 116 THR A CA 1
ATOM 873 C C . THR A 1 116 ? 10.339 -11.450 4.565 1.00 97.69 116 THR A C 1
ATOM 875 O O . THR A 1 116 ? 11.182 -11.558 3.681 1.00 97.69 116 THR A O 1
ATOM 878 N N . LEU A 1 117 ? 10.277 -10.389 5.363 1.00 95.19 117 LEU A N 1
ATOM 879 C CA . LEU A 1 117 ? 11.270 -9.319 5.364 1.00 95.19 117 LEU A CA 1
ATOM 880 C C . LEU A 1 117 ? 12.132 -9.513 6.611 1.00 95.19 117 LEU A C 1
ATOM 882 O O . LEU A 1 117 ? 11.697 -9.252 7.733 1.00 95.19 117 LEU A O 1
ATOM 886 N N . LYS A 1 118 ? 13.347 -10.045 6.438 1.00 93.25 118 LYS A N 1
ATOM 887 C CA . LYS A 1 118 ? 14.265 -10.314 7.558 1.00 93.25 118 LYS A CA 1
ATOM 888 C C . LYS A 1 118 ? 14.878 -9.036 8.100 1.00 93.25 118 LYS A C 1
ATOM 890 O O . LYS A 1 118 ? 15.090 -8.939 9.307 1.00 93.25 118 LYS A O 1
ATOM 895 N N . GLN A 1 119 ? 15.083 -8.056 7.237 1.00 90.38 119 GLN A N 1
ATOM 896 C CA . GLN A 1 119 ? 15.461 -6.696 7.599 1.00 90.38 119 GLN A CA 1
ATOM 897 C C . GLN A 1 119 ? 14.240 -5.795 7.840 1.00 90.38 119 GLN A C 1
ATOM 899 O O . GLN A 1 119 ? 13.094 -6.244 7.781 1.00 90.38 119 GLN A O 1
ATOM 904 N N . GLU A 1 120 ? 14.500 -4.533 8.172 1.00 91.62 120 GLU A N 1
ATOM 905 C CA . GLU A 1 120 ? 13.466 -3.510 8.318 1.00 91.62 120 GLU A CA 1
ATOM 906 C C . GLU A 1 120 ? 12.926 -3.095 6.945 1.00 91.62 120 GLU A C 1
ATOM 908 O O . GLU A 1 120 ? 13.694 -2.861 6.007 1.00 91.62 120 GLU A O 1
ATOM 913 N N . GLY A 1 121 ? 11.603 -3.003 6.822 1.00 92.50 121 GLY A N 1
ATOM 914 C CA . GLY A 1 121 ? 10.970 -2.770 5.538 1.00 92.50 121 GLY A CA 1
ATOM 915 C C . GLY A 1 121 ? 9.450 -2.726 5.564 1.00 92.50 121 GLY A C 1
ATOM 916 O O . GLY A 1 121 ? 8.814 -2.919 6.601 1.00 92.50 121 GLY A O 1
ATOM 917 N N . THR A 1 122 ? 8.869 -2.444 4.405 1.00 95.06 122 THR A N 1
ATOM 918 C CA . THR A 1 122 ? 7.422 -2.438 4.175 1.00 95.06 122 THR A CA 1
ATOM 919 C C . THR A 1 122 ? 7.147 -3.231 2.906 1.00 95.06 122 THR A C 1
ATOM 921 O O . THR A 1 122 ? 7.728 -2.922 1.866 1.00 95.06 122 THR A O 1
ATOM 924 N N . PRO A 1 123 ? 6.297 -4.265 2.958 1.00 96.88 123 PRO A N 1
ATOM 925 C CA . PRO A 1 123 ? 6.121 -5.142 1.815 1.00 96.88 123 PRO A CA 1
ATOM 926 C C . PRO A 1 123 ? 5.444 -4.447 0.632 1.00 96.88 123 PRO A C 1
ATOM 928 O O . PRO A 1 123 ? 5.845 -4.675 -0.506 1.00 96.88 123 PRO A O 1
ATOM 931 N N . ILE A 1 124 ? 4.467 -3.577 0.894 1.00 98.38 124 ILE A N 1
ATOM 932 C CA . ILE A 1 124 ? 3.768 -2.801 -0.132 1.00 98.38 124 ILE A CA 1
ATOM 933 C C . ILE A 1 124 ? 3.976 -1.315 0.150 1.00 98.38 124 ILE A C 1
ATOM 935 O O . ILE A 1 124 ? 3.562 -0.819 1.200 1.00 98.38 124 ILE A O 1
ATOM 939 N N . PHE A 1 125 ? 4.604 -0.613 -0.790 1.00 98.06 125 PHE A N 1
ATOM 940 C CA . PHE A 1 125 ? 4.804 0.828 -0.738 1.00 98.06 125 PHE A CA 1
ATOM 941 C C . PHE A 1 125 ? 4.398 1.461 -2.071 1.00 98.06 125 PHE A C 1
ATOM 943 O O . PHE A 1 125 ? 4.988 1.169 -3.109 1.00 98.06 125 PHE A O 1
ATOM 950 N N . LEU A 1 126 ? 3.385 2.321 -2.028 1.00 98.31 126 LEU A N 1
ATOM 951 C CA . LEU A 1 126 ? 2.907 3.114 -3.152 1.00 98.31 126 LEU A CA 1
ATOM 952 C C . LEU A 1 126 ? 3.065 4.594 -2.820 1.00 98.31 126 LEU A C 1
ATOM 954 O O . LEU A 1 126 ? 2.619 5.049 -1.764 1.00 98.31 126 LEU A O 1
ATOM 958 N N . MET A 1 127 ? 3.642 5.348 -3.744 1.00 97.38 127 MET A N 1
ATOM 959 C CA . MET A 1 127 ? 3.806 6.786 -3.613 1.00 97.38 127 MET A CA 1
ATOM 960 C C . MET A 1 127 ? 3.456 7.497 -4.915 1.00 97.38 127 MET A C 1
ATOM 962 O O . MET A 1 127 ? 3.825 7.057 -6.006 1.00 97.38 127 MET A O 1
ATOM 966 N N . THR A 1 128 ? 2.799 8.645 -4.799 1.00 95.88 128 THR A N 1
ATOM 967 C CA . THR A 1 128 ? 2.816 9.652 -5.859 1.00 95.88 128 THR A CA 1
ATOM 968 C C . THR A 1 128 ? 3.162 11.016 -5.282 1.00 95.88 128 THR A C 1
ATOM 970 O O . THR A 1 128 ? 2.836 11.297 -4.128 1.00 95.88 128 THR A O 1
ATOM 973 N N . ASP A 1 129 ? 3.859 11.838 -6.065 1.00 92.94 129 ASP A N 1
ATOM 974 C CA . ASP A 1 129 ? 4.115 13.240 -5.728 1.00 92.94 129 ASP A CA 1
ATOM 975 C C . ASP A 1 129 ? 3.190 14.161 -6.535 1.00 92.94 129 ASP A C 1
ATOM 977 O O . ASP A 1 129 ? 2.143 14.589 -6.041 1.00 92.94 129 ASP A O 1
ATOM 981 N N . VAL A 1 130 ? 3.530 14.408 -7.803 1.00 94.06 130 VAL A N 1
ATOM 982 C CA . VAL A 1 130 ? 2.706 15.177 -8.753 1.00 94.06 130 VAL A CA 1
ATOM 983 C C . VAL A 1 130 ? 2.235 14.347 -9.953 1.00 94.06 130 VAL A C 1
ATOM 985 O O . VAL A 1 130 ? 1.439 14.840 -10.754 1.00 94.06 130 VAL A O 1
ATOM 988 N N . GLY A 1 131 ? 2.719 13.109 -10.080 1.00 95.88 131 GLY A N 1
ATOM 989 C CA . GLY A 1 131 ? 2.342 12.147 -11.112 1.00 95.88 131 GLY A CA 1
ATOM 990 C C . GLY A 1 131 ? 0.959 11.540 -10.899 1.00 95.88 131 GLY A C 1
ATOM 991 O O . GLY A 1 131 ? 0.121 12.104 -10.204 1.00 95.88 131 GLY A O 1
ATOM 992 N N . LYS A 1 132 ? 0.686 10.401 -11.534 1.00 98.31 132 LYS A N 1
ATOM 993 C CA . LYS A 1 132 ? -0.576 9.659 -11.418 1.00 98.31 132 LYS A CA 1
ATOM 994 C C . LYS A 1 132 ? -0.303 8.183 -11.172 1.00 98.31 132 LYS A C 1
ATOM 996 O O . LYS A 1 132 ? 0.452 7.560 -11.919 1.00 98.31 132 LYS A O 1
ATOM 1001 N N . LEU A 1 133 ? -0.979 7.618 -10.178 1.00 98.75 133 LEU A N 1
ATOM 1002 C CA . LEU A 1 133 ? -0.909 6.200 -9.841 1.00 98.75 133 LEU A CA 1
ATOM 1003 C C . LEU A 1 133 ? -2.322 5.649 -9.649 1.00 98.75 133 LEU A C 1
ATOM 1005 O O . LEU A 1 133 ? -3.042 6.139 -8.778 1.00 98.75 133 LEU A O 1
ATOM 1009 N N . ARG A 1 134 ? -2.718 4.661 -10.464 1.00 98.88 134 ARG A N 1
ATOM 1010 C CA . ARG A 1 134 ? -4.072 4.092 -10.388 1.00 98.88 134 ARG A CA 1
ATOM 1011 C C . ARG A 1 134 ? -4.239 2.669 -10.907 1.00 98.88 134 ARG A C 1
ATOM 1013 O O . ARG A 1 134 ? -3.404 2.189 -11.666 1.00 98.88 134 ARG A O 1
ATOM 1020 N N . GLY A 1 135 ? -5.341 2.015 -10.551 1.00 98.81 135 GLY A N 1
ATOM 1021 C CA . GLY A 1 135 ? -5.675 0.680 -11.053 1.00 98.81 135 GLY A CA 1
ATOM 1022 C C . GLY A 1 135 ? -4.698 -0.366 -10.530 1.00 98.81 135 GLY A C 1
ATOM 1023 O O . GLY A 1 135 ? -4.028 -1.054 -11.307 1.00 98.81 135 GLY A O 1
ATOM 1024 N N . ILE A 1 136 ? -4.551 -0.428 -9.205 1.00 98.94 136 ILE A N 1
ATOM 1025 C CA . ILE A 1 136 ? -3.587 -1.304 -8.534 1.00 98.94 136 ILE A CA 1
ATOM 1026 C C . ILE A 1 136 ? -4.332 -2.377 -7.744 1.00 98.94 136 ILE A C 1
ATOM 1028 O O . ILE A 1 136 ? -5.059 -2.080 -6.797 1.00 98.94 136 ILE A O 1
ATOM 1032 N N . LEU A 1 137 ? -4.116 -3.639 -8.107 1.00 98.94 137 LEU A N 1
ATOM 1033 C CA . LEU A 1 137 ? -4.742 -4.790 -7.463 1.00 98.94 137 LEU A CA 1
ATOM 1034 C C . LEU A 1 137 ? -3.701 -5.651 -6.747 1.00 98.94 137 LEU A C 1
ATOM 1036 O O . LEU A 1 137 ? -2.770 -6.162 -7.366 1.00 98.94 137 LEU A O 1
ATOM 1040 N N . PHE A 1 138 ? -3.917 -5.889 -5.458 1.00 98.94 138 PHE A N 1
ATOM 1041 C CA . PHE A 1 138 ? -3.216 -6.888 -4.662 1.00 98.94 138 PHE A CA 1
ATOM 1042 C C . PHE A 1 138 ? -4.199 -7.972 -4.228 1.00 98.94 138 PHE A C 1
ATOM 1044 O O . PHE A 1 138 ? -5.233 -7.668 -3.636 1.00 98.94 138 PHE A O 1
ATOM 1051 N N . GLN A 1 139 ? -3.860 -9.235 -4.476 1.00 98.81 139 GLN A N 1
ATOM 1052 C CA . GLN A 1 139 ? -4.699 -10.371 -4.113 1.00 98.81 139 GLN A CA 1
ATOM 1053 C C . GLN A 1 139 ? -3.880 -11.519 -3.515 1.00 98.81 139 GLN A C 1
ATOM 1055 O O . GLN A 1 139 ? -2.821 -11.877 -4.027 1.00 98.81 139 GLN A O 1
ATOM 1060 N N . ASN A 1 140 ? -4.384 -12.162 -2.462 1.00 98.81 140 ASN A N 1
ATOM 1061 C CA . ASN A 1 140 ? -3.753 -13.342 -1.855 1.00 98.81 140 ASN A CA 1
ATOM 1062 C C . ASN A 1 140 ? -2.309 -13.060 -1.390 1.00 98.81 140 ASN A C 1
ATOM 1064 O O . ASN A 1 140 ? -1.351 -13.709 -1.829 1.00 98.81 140 ASN A O 1
ATOM 1068 N N . ILE A 1 141 ? -2.154 -12.078 -0.500 1.00 98.75 141 ILE A N 1
ATOM 1069 C CA . ILE A 1 141 ? -0.856 -11.648 0.038 1.00 98.75 141 ILE A CA 1
ATOM 1070 C C . ILE A 1 141 ? -0.641 -12.232 1.437 1.00 98.75 141 ILE A C 1
ATOM 1072 O O . ILE A 1 141 ? -1.509 -12.144 2.304 1.00 98.75 141 ILE A O 1
ATOM 1076 N N . ASN A 1 142 ? 0.533 -12.809 1.695 1.00 98.75 142 ASN A N 1
ATOM 1077 C CA . ASN A 1 142 ? 0.918 -13.274 3.029 1.00 98.75 142 ASN A CA 1
ATOM 1078 C C . ASN A 1 142 ? 2.290 -12.720 3.411 1.00 98.75 142 ASN A C 1
ATOM 1080 O O . ASN A 1 142 ? 3.299 -13.137 2.841 1.00 98.75 142 ASN A O 1
ATOM 1084 N N . ALA A 1 143 ? 2.328 -11.814 4.386 1.00 98.38 143 ALA A N 1
ATOM 1085 C CA . ALA A 1 143 ? 3.521 -11.057 4.734 1.00 98.38 143 ALA A CA 1
ATOM 1086 C C . ALA A 1 143 ? 3.900 -11.178 6.215 1.00 98.38 143 ALA A C 1
ATOM 1088 O O . ALA A 1 143 ? 3.074 -10.987 7.110 1.00 98.38 143 ALA A O 1
ATOM 1089 N N . ARG A 1 144 ? 5.187 -11.440 6.463 1.00 98.12 144 ARG A N 1
ATOM 1090 C CA . ARG A 1 144 ? 5.844 -11.321 7.770 1.00 98.12 144 ARG A CA 1
ATOM 1091 C C . ARG A 1 144 ? 6.924 -10.242 7.684 1.00 98.12 144 ARG A C 1
ATOM 1093 O O . ARG A 1 144 ? 7.927 -10.446 7.007 1.00 98.12 144 ARG A O 1
ATOM 1100 N N . ALA A 1 145 ? 6.703 -9.095 8.315 1.00 95.94 145 ALA A N 1
ATOM 1101 C CA . ALA A 1 145 ? 7.540 -7.897 8.173 1.00 95.94 145 ALA A CA 1
ATOM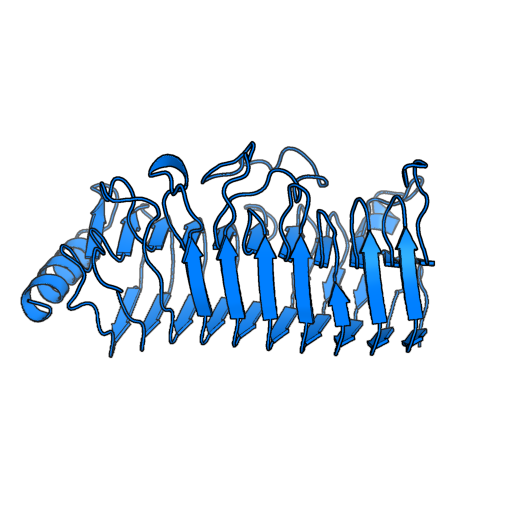 1102 C C . ALA A 1 145 ? 7.366 -6.972 9.382 1.00 95.94 145 ALA A C 1
ATOM 1104 O O . ALA A 1 145 ? 6.478 -7.210 10.179 1.00 95.94 145 ALA A O 1
ATOM 1105 N N . ASN A 1 146 ? 8.135 -5.892 9.525 1.00 93.19 146 ASN A N 1
ATOM 1106 C CA . ASN A 1 146 ? 7.860 -4.833 10.514 1.00 93.19 146 ASN A CA 1
ATOM 1107 C C . ASN A 1 146 ? 7.056 -3.655 9.921 1.00 93.19 146 ASN A C 1
ATOM 1109 O O . ASN A 1 146 ? 7.144 -2.539 10.414 1.00 93.19 146 ASN A O 1
ATOM 1113 N N . GLY A 1 147 ? 6.302 -3.896 8.850 1.00 93.38 147 GLY A N 1
ATOM 1114 C CA . GLY A 1 147 ? 5.383 -2.957 8.206 1.00 93.38 147 GLY A CA 1
ATOM 1115 C C . GLY A 1 147 ? 4.332 -3.733 7.414 1.00 93.38 147 GLY A C 1
ATOM 1116 O O . GLY A 1 147 ? 4.586 -4.880 7.038 1.00 93.38 147 GLY A O 1
ATOM 1117 N N . ALA A 1 148 ? 3.161 -3.144 7.168 1.00 96.31 148 ALA A N 1
ATOM 1118 C CA . ALA A 1 148 ? 2.095 -3.798 6.405 1.00 96.31 148 ALA A CA 1
ATOM 1119 C C . ALA A 1 148 ? 1.974 -3.226 4.989 1.00 96.31 148 ALA A C 1
ATOM 1121 O O . ALA A 1 148 ? 2.401 -3.842 4.019 1.00 96.31 148 ALA A O 1
ATOM 1122 N N . CYS A 1 149 ? 1.389 -2.044 4.851 1.00 97.69 149 CYS A N 1
ATOM 1123 C CA . CYS A 1 149 ? 1.105 -1.454 3.553 1.00 97.69 149 CYS A CA 1
ATOM 1124 C C . CYS A 1 149 ? 1.089 0.056 3.708 1.00 97.69 149 CYS A C 1
ATOM 1126 O O . CYS A 1 149 ? 0.458 0.579 4.618 1.00 97.69 149 CYS A O 1
ATOM 1128 N N . THR A 1 150 ? 1.779 0.770 2.836 1.00 98.12 150 THR A N 1
ATOM 1129 C CA . THR A 1 150 ? 1.823 2.227 2.878 1.00 98.12 150 THR A CA 1
ATOM 1130 C C . THR A 1 150 ? 1.502 2.772 1.499 1.00 98.12 150 THR A C 1
ATOM 1132 O O . THR A 1 150 ? 2.195 2.456 0.539 1.00 98.12 150 THR A O 1
ATOM 1135 N N . ILE A 1 151 ? 0.433 3.560 1.401 1.00 98.31 151 ILE A N 1
ATOM 1136 C CA . ILE A 1 151 ? -0.044 4.169 0.158 1.00 98.31 151 ILE A CA 1
ATOM 1137 C C . ILE A 1 151 ? -0.216 5.661 0.420 1.00 98.31 151 ILE A C 1
ATOM 1139 O O . ILE A 1 151 ? -1.031 6.057 1.254 1.00 98.31 151 ILE A O 1
ATOM 1143 N N . ILE A 1 152 ? 0.606 6.484 -0.228 1.00 97.38 152 ILE A N 1
ATOM 1144 C CA . ILE A 1 152 ? 0.728 7.903 0.109 1.00 97.38 152 ILE A CA 1
ATOM 1145 C C . ILE A 1 152 ? 0.782 8.747 -1.165 1.00 97.38 152 ILE A C 1
ATOM 1147 O O . ILE A 1 152 ? 1.766 8.712 -1.900 1.00 97.38 152 ILE A O 1
ATOM 1151 N N . GLY A 1 153 ? -0.258 9.539 -1.400 1.00 97.25 153 GLY A N 1
ATOM 1152 C CA . GLY A 1 153 ? -0.227 10.636 -2.362 1.00 97.25 153 GLY A CA 1
ATOM 1153 C C . GLY A 1 153 ? 0.135 11.973 -1.721 1.00 97.25 153 GLY A C 1
ATOM 1154 O O . GLY A 1 153 ? 0.687 12.049 -0.618 1.00 97.25 153 GLY A O 1
ATOM 1155 N N . THR A 1 154 ? -0.247 13.050 -2.394 1.00 96.56 154 THR A N 1
ATOM 1156 C CA . THR A 1 154 ? -0.153 14.425 -1.898 1.00 96.56 154 THR A CA 1
ATOM 1157 C C . THR A 1 154 ? -1.496 15.131 -2.052 1.00 96.56 154 THR A C 1
ATOM 1159 O O . THR A 1 154 ? -2.360 14.710 -2.817 1.00 96.56 154 THR A O 1
ATOM 1162 N N . ALA A 1 155 ? -1.666 16.285 -1.404 1.00 95.69 155 ALA A N 1
ATOM 1163 C CA . ALA A 1 155 ? -2.848 17.120 -1.621 1.00 95.69 155 ALA A CA 1
ATOM 1164 C C . ALA A 1 155 ? -3.036 1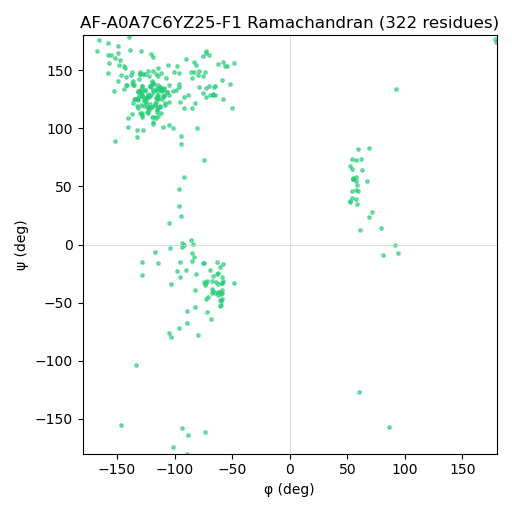7.558 -3.094 1.00 95.69 155 ALA A C 1
ATOM 1166 O O . ALA A 1 155 ? -4.117 18.018 -3.457 1.00 95.69 155 ALA A O 1
ATOM 1167 N N . LYS A 1 156 ? -1.992 17.445 -3.931 1.00 94.69 156 LYS A N 1
ATOM 1168 C CA . LYS A 1 156 ? -2.021 17.767 -5.365 1.00 94.69 156 LYS A CA 1
ATOM 1169 C C . LYS A 1 156 ? -2.214 16.541 -6.257 1.00 94.69 156 LYS A C 1
ATOM 1171 O O . LYS A 1 156 ? -2.671 16.712 -7.383 1.00 94.69 156 LYS A O 1
ATOM 1176 N N . SER A 1 157 ? -1.873 15.347 -5.777 1.00 96.62 157 SER A N 1
ATOM 1177 C CA . SER A 1 157 ? -2.021 14.099 -6.519 1.00 96.62 157 SER A CA 1
ATOM 1178 C C . SER A 1 157 ? -2.491 12.973 -5.606 1.00 96.62 157 SER A C 1
ATOM 1180 O O . SER A 1 157 ? -1.752 12.493 -4.745 1.00 96.62 157 SER A O 1
ATOM 1182 N N . TYR A 1 158 ? -3.746 12.573 -5.792 1.00 98.31 158 TYR A N 1
ATOM 1183 C CA . TYR A 1 158 ? -4.328 11.442 -5.085 1.00 98.31 158 TYR A CA 1
ATOM 1184 C C . TYR A 1 158 ? -3.989 10.153 -5.835 1.00 98.31 158 TYR A C 1
ATOM 1186 O O . TYR A 1 158 ? -3.981 10.123 -7.065 1.00 98.31 158 TYR A O 1
ATOM 1194 N N . ILE A 1 159 ? -3.743 9.080 -5.086 1.00 98.81 159 ILE A N 1
ATOM 1195 C CA . ILE A 1 159 ? -3.701 7.724 -5.647 1.00 98.81 159 ILE A CA 1
ATOM 1196 C C . ILE A 1 159 ? -5.148 7.255 -5.821 1.00 98.81 159 ILE A C 1
ATOM 1198 O O . ILE A 1 159 ? -5.962 7.466 -4.923 1.00 98.81 159 ILE A O 1
ATOM 1202 N N . GLU A 1 160 ? -5.479 6.647 -6.958 1.00 98.81 160 GLU A N 1
ATOM 1203 C CA . GLU A 1 160 ? -6.864 6.294 -7.304 1.00 98.81 160 GLU A CA 1
ATOM 1204 C C . GLU A 1 160 ? -7.025 4.794 -7.589 1.00 98.81 160 GLU A C 1
ATOM 1206 O O . GLU A 1 160 ? -6.102 4.183 -8.112 1.00 98.81 160 GLU A O 1
ATOM 1211 N N . ASP A 1 161 ? -8.186 4.199 -7.308 1.00 98.88 161 ASP A N 1
ATOM 1212 C CA . ASP A 1 161 ? -8.521 2.813 -7.695 1.00 98.88 161 ASP A CA 1
ATOM 1213 C C . ASP A 1 161 ? -7.473 1.787 -7.217 1.00 98.88 161 ASP A C 1
ATOM 1215 O O . ASP A 1 161 ? -6.643 1.270 -7.979 1.00 98.88 161 ASP A O 1
ATOM 1219 N N . VAL A 1 162 ? -7.483 1.525 -5.906 1.00 98.94 162 VAL A N 1
ATOM 1220 C CA . VAL A 1 162 ? -6.605 0.531 -5.277 1.00 98.94 162 VAL A CA 1
ATOM 1221 C C . VAL A 1 162 ? -7.416 -0.519 -4.534 1.00 98.94 162 VAL A C 1
ATOM 1223 O O . VAL A 1 162 ? -8.240 -0.211 -3.679 1.00 98.94 162 VAL A O 1
ATOM 1226 N N . THR A 1 163 ? -7.132 -1.792 -4.797 1.00 98.94 163 THR A N 1
ATOM 1227 C CA . THR A 1 163 ? -7.747 -2.915 -4.083 1.00 98.94 163 THR A CA 1
ATOM 1228 C C . THR A 1 163 ? -6.678 -3.783 -3.429 1.00 98.94 163 THR A C 1
ATOM 1230 O O . THR A 1 163 ? -5.753 -4.247 -4.093 1.00 98.94 163 THR A O 1
ATOM 1233 N N . LEU A 1 164 ? -6.828 -4.044 -2.130 1.00 98.94 164 LEU A N 1
ATOM 1234 C CA . LEU A 1 164 ? -6.078 -5.051 -1.382 1.00 98.94 164 LEU A CA 1
ATOM 1235 C C . LEU A 1 164 ? -7.066 -6.084 -0.840 1.00 98.94 164 LEU A C 1
ATOM 1237 O O . LEU A 1 164 ? -7.782 -5.809 0.121 1.00 98.94 164 LEU A O 1
ATOM 1241 N N . ASP A 1 165 ? -7.094 -7.263 -1.456 1.00 98.88 165 ASP A N 1
ATOM 1242 C CA . ASP A 1 165 ? -8.024 -8.340 -1.114 1.00 98.88 165 ASP A CA 1
ATOM 1243 C C . ASP A 1 165 ? -7.299 -9.614 -0.655 1.00 98.88 165 ASP A C 1
ATOM 1245 O O . ASP A 1 165 ? -6.276 -10.027 -1.212 1.00 98.88 165 ASP A O 1
ATOM 1249 N N . ASN A 1 166 ? -7.849 -10.256 0.375 1.00 98.88 166 ASN A N 1
ATOM 1250 C CA . ASN A 1 166 ? -7.338 -11.484 0.978 1.00 98.88 166 ASN A CA 1
ATOM 1251 C C . ASN A 1 166 ? -5.852 -11.380 1.365 1.00 98.88 166 ASN A C 1
ATOM 1253 O O . ASN A 1 166 ? -4.974 -12.032 0.786 1.00 98.88 166 ASN A O 1
ATOM 1257 N N . ALA A 1 167 ? -5.567 -10.541 2.363 1.00 98.75 167 ALA A N 1
ATOM 1258 C CA . ALA A 1 167 ? -4.210 -10.282 2.832 1.00 98.75 167 ALA A CA 1
ATOM 1259 C C . ALA A 1 167 ? -4.015 -10.655 4.308 1.00 98.75 167 ALA A C 1
ATOM 1261 O O . ALA A 1 167 ? -4.865 -10.415 5.166 1.00 98.75 167 ALA A O 1
ATOM 1262 N N . ARG A 1 168 ? -2.857 -11.232 4.633 1.00 98.81 168 ARG A N 1
ATOM 1263 C CA . ARG A 1 168 ? -2.470 -11.572 6.006 1.00 98.81 168 ARG A CA 1
ATOM 1264 C C . ARG A 1 168 ? -1.136 -10.933 6.351 1.00 98.81 168 ARG A C 1
ATOM 1266 O O . ARG A 1 168 ? -0.129 -11.233 5.713 1.00 98.81 168 ARG A O 1
ATOM 1273 N N . PHE A 1 169 ? -1.134 -10.109 7.391 1.00 98.56 169 PHE A N 1
ATOM 1274 C CA . PHE A 1 169 ? 0.053 -9.426 7.890 1.00 98.56 169 PHE A CA 1
ATOM 1275 C C . PHE A 1 169 ? 0.393 -9.898 9.304 1.00 98.56 169 PHE A C 1
ATOM 1277 O O . PHE A 1 169 ? -0.436 -9.846 10.214 1.00 98.56 169 PHE A O 1
ATOM 1284 N N . PHE A 1 170 ? 1.633 -10.343 9.497 1.00 98.00 170 PHE A N 1
ATOM 1285 C CA . PHE A 1 170 ? 2.234 -10.557 10.810 1.00 98.00 170 PHE A CA 1
ATOM 1286 C C . PHE A 1 170 ? 3.349 -9.533 11.017 1.00 98.00 170 PHE A C 1
ATOM 1288 O O . PHE A 1 170 ? 4.371 -9.591 10.329 1.00 98.00 170 PHE A O 1
ATOM 1295 N N . ILE A 1 171 ? 3.150 -8.614 11.961 1.00 96.38 171 ILE A N 1
ATOM 1296 C CA . ILE A 1 171 ? 4.053 -7.488 12.194 1.00 96.38 171 ILE A CA 1
ATOM 1297 C C . ILE A 1 171 ? 5.110 -7.837 13.235 1.00 96.38 171 ILE A C 1
ATOM 1299 O O . ILE A 1 171 ? 4.789 -8.125 14.380 1.00 96.38 171 ILE A O 1
ATOM 1303 N N . GLU A 1 172 ? 6.379 -7.823 12.854 1.00 93.75 172 GLU A N 1
ATOM 1304 C CA . GLU A 1 172 ? 7.503 -8.161 13.721 1.00 93.75 172 GLU A CA 1
ATOM 1305 C C . GLU A 1 172 ? 8.006 -6.969 14.554 1.00 93.75 172 GLU A C 1
ATOM 1307 O O . GLU A 1 172 ? 8.017 -5.839 14.059 1.00 93.75 172 GLU A O 1
ATOM 1312 N N . PRO A 1 173 ? 8.529 -7.225 15.772 1.00 88.06 173 PRO A N 1
ATOM 1313 C CA . PRO A 1 173 ? 9.086 -6.207 16.662 1.00 88.06 173 PRO A CA 1
ATOM 1314 C C . PRO A 1 173 ? 10.452 -5.687 16.215 1.00 88.06 173 PRO A C 1
ATOM 1316 O O . PRO A 1 173 ? 11.478 -5.984 16.824 1.00 88.06 173 PRO A O 1
ATOM 1319 N N . LYS A 1 174 ? 10.481 -4.887 15.152 1.00 88.50 174 LYS A N 1
ATOM 1320 C CA . LYS A 1 174 ? 11.681 -4.149 14.722 1.00 88.50 174 LYS A CA 1
ATOM 1321 C C . LYS A 1 174 ? 11.395 -2.656 14.761 1.00 88.50 174 LYS A C 1
ATOM 1323 O O . LYS A 1 174 ? 10.239 -2.253 14.786 1.00 88.50 174 LYS A O 1
ATOM 1328 N N . LYS A 1 175 ? 12.425 -1.816 14.783 1.00 84.94 175 LYS A N 1
ATOM 1329 C CA . LYS A 1 175 ? 12.217 -0.369 14.844 1.00 84.94 175 LYS A CA 1
ATOM 1330 C C . LYS A 1 175 ? 11.719 0.148 13.488 1.00 84.94 175 LYS A C 1
ATOM 1332 O O . LYS A 1 175 ? 12.068 -0.388 12.439 1.00 84.94 175 LYS A O 1
ATOM 1337 N N . LYS A 1 176 ? 10.901 1.197 13.520 1.00 86.81 176 LYS A N 1
ATOM 1338 C CA . LYS A 1 176 ? 10.584 2.050 12.370 1.00 86.81 176 LYS A CA 1
ATOM 1339 C C . LYS A 1 176 ? 10.890 3.488 12.752 1.00 86.81 176 LYS A C 1
ATOM 1341 O O . LYS A 1 176 ? 10.777 3.856 13.919 1.00 86.81 176 LYS A O 1
ATOM 1346 N N . LEU A 1 177 ? 11.329 4.282 11.781 1.00 87.81 177 LEU A N 1
ATOM 1347 C CA . LEU A 1 177 ? 11.544 5.713 11.998 1.00 87.81 177 LEU A CA 1
ATOM 1348 C C . LEU A 1 177 ? 10.201 6.434 12.134 1.00 87.81 177 LEU A C 1
ATOM 1350 O O . LEU 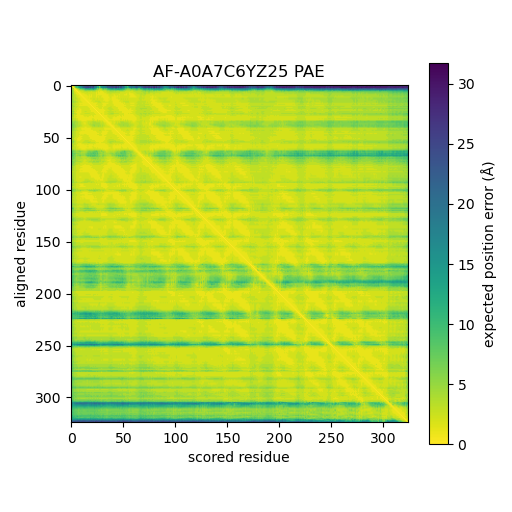A 1 177 ? 10.024 7.238 13.044 1.00 87.81 177 LEU A O 1
ATOM 1354 N N . TYR A 1 178 ? 9.265 6.116 11.242 1.00 85.25 178 TYR A N 1
ATOM 1355 C CA . TYR A 1 178 ? 7.897 6.599 11.287 1.00 85.25 178 TYR A CA 1
ATOM 1356 C C . TYR A 1 178 ? 7.047 5.475 11.855 1.00 85.25 178 TYR A C 1
ATOM 1358 O O . TYR A 1 178 ? 6.778 4.503 11.166 1.00 85.25 178 TYR A O 1
ATOM 1366 N N . GLU A 1 179 ? 6.705 5.553 13.140 1.00 85.44 179 GLU A N 1
ATOM 1367 C CA . GLU A 1 179 ? 5.955 4.493 13.820 1.00 85.44 179 GLU A CA 1
ATOM 1368 C C . GLU A 1 179 ? 4.516 4.432 13.279 1.00 85.44 179 GLU A C 1
ATOM 1370 O O . GLU A 1 179 ? 4.129 3.469 12.619 1.00 85.44 179 GLU A O 1
ATOM 1375 N N . LEU A 1 180 ? 3.748 5.505 13.499 1.00 85.81 180 LEU A N 1
ATOM 1376 C CA . LEU A 1 180 ? 2.329 5.610 13.137 1.00 85.81 180 LEU A CA 1
ATOM 1377 C C . LEU A 1 180 ? 2.017 6.648 12.069 1.00 85.81 180 LEU A C 1
ATOM 1379 O O . LEU A 1 180 ? 0.897 6.692 11.562 1.00 85.81 180 LEU A O 1
ATOM 1383 N N . ASP A 1 181 ? 2.934 7.566 11.800 1.00 88.94 181 ASP A N 1
ATOM 1384 C CA . ASP A 1 181 ? 2.696 8.647 10.857 1.00 88.94 181 ASP A CA 1
ATOM 1385 C C . ASP A 1 181 ? 3.995 9.043 10.183 1.00 88.94 181 ASP A C 1
ATOM 1387 O O . ASP A 1 181 ? 5.046 9.110 10.821 1.00 88.94 181 ASP A O 1
ATOM 1391 N N . ILE A 1 182 ? 3.889 9.327 8.896 1.00 89.75 182 ILE A N 1
ATOM 1392 C CA . ILE A 1 182 ? 4.978 9.800 8.052 1.00 89.75 182 ILE A CA 1
ATOM 1393 C C . ILE A 1 182 ? 4.749 11.289 7.745 1.00 89.75 182 ILE A C 1
ATOM 1395 O O . ILE A 1 182 ? 3.597 11.694 7.577 1.00 89.75 182 ILE A O 1
ATOM 1399 N N . PRO A 1 183 ? 5.793 12.134 7.671 1.00 91.50 183 PRO A N 1
ATOM 1400 C CA . PRO A 1 183 ? 5.630 13.565 7.419 1.00 91.50 183 PRO A CA 1
ATOM 1401 C C . PRO A 1 183 ? 4.857 13.898 6.135 1.00 91.50 183 PRO A C 1
ATOM 1403 O O . PRO A 1 183 ? 4.839 13.118 5.179 1.00 91.50 183 PRO A O 1
ATOM 1406 N N . ASP A 1 184 ? 4.218 15.067 6.133 1.00 88.69 184 ASP A N 1
ATOM 1407 C CA . ASP A 1 184 ? 3.620 15.720 4.963 1.00 88.69 184 ASP A CA 1
ATOM 1408 C C . ASP A 1 184 ? 4.260 17.120 4.826 1.00 88.69 184 ASP A C 1
ATOM 1410 O O . ASP A 1 184 ? 4.086 17.935 5.740 1.00 88.69 184 ASP A O 1
ATOM 1414 N N . PRO A 1 185 ? 5.058 17.405 3.776 1.00 87.75 185 PRO A N 1
ATOM 1415 C CA . PRO A 1 185 ? 5.334 16.562 2.608 1.00 87.75 185 PRO A CA 1
ATOM 1416 C C . PRO A 1 185 ? 6.195 15.326 2.920 1.00 87.75 185 PRO A C 1
ATOM 1418 O O . PRO A 1 185 ? 6.866 15.248 3.952 1.00 87.75 185 PRO A O 1
ATOM 1421 N N . ILE A 1 186 ? 6.178 14.357 1.999 1.00 86.12 186 ILE A N 1
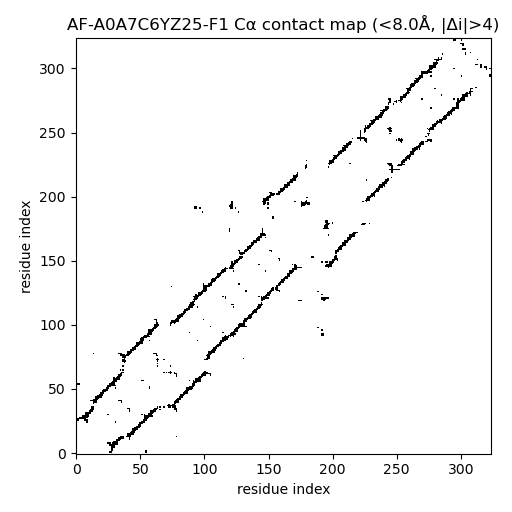ATOM 1422 C CA . ILE A 1 186 ? 6.972 13.124 2.086 1.00 86.12 186 ILE A CA 1
ATOM 1423 C C . ILE A 1 186 ? 8.467 13.486 1.967 1.00 86.12 186 ILE A C 1
ATOM 1425 O O . ILE A 1 186 ? 8.832 14.178 1.017 1.00 86.12 186 ILE A O 1
ATOM 1429 N N . PRO A 1 187 ? 9.358 13.033 2.873 1.00 86.44 187 PRO A N 1
ATOM 1430 C CA . PRO A 1 187 ? 10.747 13.507 2.873 1.00 86.44 187 PRO A CA 1
ATOM 1431 C C . PRO A 1 187 ? 11.584 13.084 1.654 1.00 86.44 187 PRO A C 1
ATOM 1433 O O . PRO A 1 187 ? 12.509 13.798 1.277 1.00 86.44 187 PRO A O 1
ATOM 1436 N N . SER A 1 188 ? 11.310 11.913 1.067 1.00 85.56 188 SER A N 1
ATOM 1437 C CA . SER A 1 188 ? 11.937 11.430 -0.176 1.00 85.56 188 SER A CA 1
ATOM 1438 C C . SER A 1 188 ? 11.163 10.237 -0.760 1.00 85.56 188 SER A C 1
ATOM 1440 O O . SER A 1 188 ? 10.242 9.736 -0.124 1.00 85.56 188 SER A O 1
ATOM 1442 N N . TYR A 1 189 ? 11.554 9.733 -1.935 1.00 80.56 189 TYR A N 1
ATOM 1443 C CA . TYR A 1 189 ? 10.980 8.509 -2.524 1.00 80.56 189 TYR A CA 1
ATOM 1444 C C . TYR A 1 189 ? 11.461 7.204 -1.852 1.00 80.56 189 TYR A C 1
ATOM 1446 O O . TYR A 1 189 ? 10.869 6.146 -2.039 1.00 80.56 189 TYR A O 1
ATOM 1454 N N . ALA A 1 190 ? 12.539 7.248 -1.061 1.00 79.12 190 ALA A N 1
ATOM 1455 C CA . ALA A 1 190 ? 13.181 6.071 -0.463 1.00 79.12 190 ALA A CA 1
ATOM 1456 C C . ALA A 1 190 ? 12.695 5.811 0.977 1.00 79.12 190 ALA A C 1
ATOM 1458 O O . ALA A 1 190 ? 13.494 5.646 1.900 1.00 79.12 190 ALA A O 1
ATOM 1459 N N . GLN A 1 191 ? 11.375 5.834 1.188 1.00 86.88 191 GLN A N 1
ATOM 1460 C CA . GLN A 1 191 ? 10.774 5.813 2.532 1.00 86.88 191 GLN A CA 1
ATOM 1461 C C . GLN A 1 191 ? 10.179 4.464 2.934 1.00 86.88 191 GLN A C 1
ATOM 1463 O O . GLN A 1 191 ? 9.772 4.295 4.081 1.00 86.88 191 GLN A O 1
ATOM 1468 N N . HIS A 1 192 ? 10.182 3.465 2.052 1.00 82.12 192 HIS A N 1
ATOM 1469 C CA . HIS A 1 192 ? 9.625 2.137 2.330 1.00 82.12 192 HIS A CA 1
ATOM 1470 C C . HIS A 1 192 ? 10.287 1.438 3.530 1.00 82.12 192 HIS A C 1
ATOM 1472 O O . HIS A 1 192 ? 9.604 0.760 4.299 1.00 82.12 192 HIS A O 1
ATOM 1478 N N . HIS A 1 193 ? 11.585 1.659 3.765 1.00 83.94 193 HIS A N 1
ATOM 1479 C CA . HIS A 1 193 ? 12.283 1.177 4.967 1.00 83.94 193 HIS A CA 1
ATOM 1480 C C . HIS A 1 193 ? 11.704 1.775 6.255 1.00 83.94 193 HIS A C 1
ATOM 1482 O O . HIS A 1 193 ? 11.522 1.078 7.254 1.00 83.94 193 HIS A O 1
ATOM 1488 N N . PHE A 1 194 ? 11.373 3.063 6.208 1.00 86.81 194 PHE A N 1
ATOM 1489 C CA . PHE A 1 194 ? 11.024 3.889 7.359 1.00 86.81 194 PHE A CA 1
ATOM 1490 C C . PHE A 1 194 ? 9.528 3.993 7.619 1.00 86.81 194 PHE A C 1
ATOM 1492 O O . PHE A 1 194 ? 9.155 4.416 8.710 1.00 86.81 194 PHE A O 1
ATOM 1499 N N . ALA A 1 195 ? 8.711 3.615 6.636 1.00 90.19 195 ALA A N 1
ATOM 1500 C CA . ALA A 1 195 ? 7.265 3.751 6.648 1.00 90.19 195 ALA A CA 1
ATOM 1501 C C . ALA A 1 195 ? 6.592 3.030 7.835 1.00 90.19 195 ALA A C 1
ATOM 1503 O O . ALA A 1 195 ? 7.173 2.072 8.357 1.00 90.19 195 ALA A O 1
ATOM 1504 N N . PRO A 1 196 ? 5.377 3.461 8.224 1.00 93.06 196 PRO A N 1
ATOM 1505 C CA . PRO A 1 196 ? 4.638 2.932 9.367 1.00 93.06 196 PRO A CA 1
ATOM 1506 C C . PRO A 1 196 ? 4.517 1.411 9.465 1.00 93.06 196 PRO A C 1
ATOM 1508 O O . PRO A 1 196 ? 4.547 0.674 8.478 1.00 93.06 196 PRO A O 1
ATOM 1511 N N . PHE A 1 197 ? 4.310 0.941 10.697 1.00 93.69 197 PHE A N 1
ATOM 1512 C CA . PHE A 1 197 ? 4.056 -0.474 10.993 1.00 93.69 197 PHE A CA 1
ATOM 1513 C C . PHE A 1 197 ? 2.760 -1.004 10.364 1.00 93.69 197 PHE A C 1
ATOM 1515 O O . PHE A 1 197 ? 2.603 -2.208 10.152 1.00 93.69 197 PHE A O 1
ATOM 1522 N N . ASN A 1 198 ? 1.812 -0.107 10.120 1.00 95.00 198 ASN A N 1
ATOM 1523 C CA . ASN A 1 198 ? 0.412 -0.406 9.887 1.00 95.00 198 ASN A CA 1
ATOM 1524 C C . ASN A 1 198 ? 0.024 -0.368 8.406 1.00 95.00 198 ASN A C 1
ATOM 1526 O O . ASN A 1 198 ? 0.873 -0.269 7.518 1.00 95.00 198 ASN A O 1
ATOM 1530 N N . ILE A 1 199 ? -1.274 -0.517 8.139 1.00 98.25 199 ILE A N 1
ATOM 1531 C CA . ILE A 1 199 ? -1.853 -0.120 6.857 1.00 98.25 199 ILE A CA 1
ATOM 1532 C C . ILE A 1 199 ? -2.062 1.396 6.926 1.00 98.25 199 ILE A C 1
ATOM 1534 O O . ILE A 1 199 ? -3.009 1.865 7.559 1.00 98.25 199 ILE A O 1
ATOM 1538 N N . TYR A 1 200 ? -1.142 2.150 6.327 1.00 98.19 200 TYR A N 1
ATOM 1539 C CA . TYR A 1 200 ? -1.149 3.609 6.304 1.00 98.19 200 TYR A CA 1
ATOM 1540 C C . TYR A 1 200 ? -1.591 4.132 4.941 1.00 98.19 200 TYR A C 1
ATOM 1542 O O . TYR A 1 200 ? -0.956 3.843 3.925 1.00 98.19 200 TYR A O 1
ATOM 1550 N N . LEU A 1 201 ? -2.648 4.938 4.936 1.00 98.62 201 LEU A N 1
ATOM 1551 C CA . LEU A 1 201 ? -3.293 5.461 3.740 1.00 98.62 201 LEU A CA 1
ATOM 1552 C C . LEU A 1 201 ? -3.385 6.987 3.817 1.00 98.62 201 LEU A C 1
ATOM 1554 O O . LEU A 1 201 ? -3.947 7.517 4.779 1.00 98.62 201 LEU A O 1
ATOM 1558 N N . ARG A 1 202 ? -2.865 7.709 2.817 1.00 98.31 202 ARG A N 1
ATOM 1559 C CA . ARG A 1 202 ? -2.988 9.172 2.766 1.00 98.31 202 ARG A CA 1
ATOM 1560 C C . ARG A 1 202 ? -3.157 9.725 1.352 1.00 98.31 202 ARG A C 1
ATOM 1562 O O . ARG A 1 202 ? -2.384 9.352 0.479 1.00 98.31 202 ARG A O 1
ATOM 1569 N N . TYR A 1 203 ? -4.106 10.649 1.161 1.00 98.50 203 TYR A N 1
ATOM 1570 C CA . TYR A 1 203 ? -4.461 11.241 -0.143 1.00 98.50 203 TYR A CA 1
ATOM 1571 C C . TYR A 1 203 ? -4.788 10.167 -1.190 1.00 98.50 203 TYR A C 1
ATOM 1573 O O . TYR A 1 203 ? -4.063 9.965 -2.165 1.00 98.50 203 TYR A O 1
ATOM 1581 N N . ILE A 1 204 ? -5.873 9.434 -0.942 1.00 98.62 204 ILE A N 1
ATOM 1582 C CA . ILE A 1 204 ? -6.329 8.321 -1.7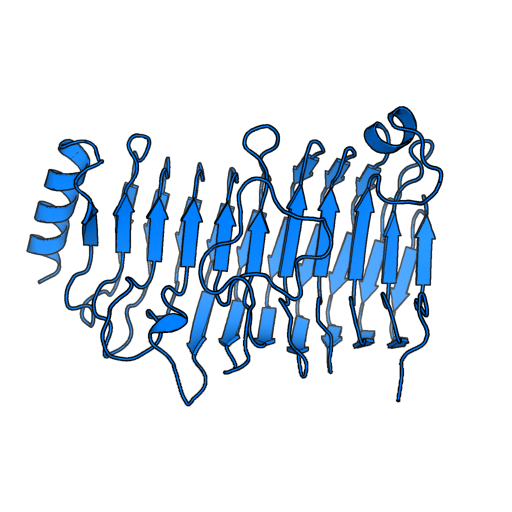87 1.00 98.62 204 ILE A CA 1
ATOM 1583 C C . ILE A 1 204 ? -7.808 8.501 -2.105 1.00 98.62 204 ILE A C 1
ATOM 1585 O O . ILE A 1 204 ? -8.566 9.002 -1.272 1.00 98.62 204 ILE A O 1
ATOM 1589 N N . LYS A 1 205 ? -8.220 8.081 -3.298 1.00 98.81 205 LYS A N 1
ATOM 1590 C CA . LYS A 1 205 ? -9.620 8.005 -3.699 1.00 98.81 205 LYS A CA 1
ATOM 1591 C C . LYS A 1 205 ? -9.949 6.618 -4.252 1.00 98.81 205 LYS A C 1
ATOM 1593 O O . LYS A 1 205 ? -9.179 6.112 -5.053 1.00 98.81 205 LYS A O 1
ATOM 1598 N N . ASP A 1 206 ? -11.091 6.046 -3.875 1.00 98.81 206 ASP A N 1
ATOM 1599 C CA . ASP A 1 206 ? -11.514 4.694 -4.285 1.00 98.81 206 ASP A CA 1
ATOM 1600 C C . ASP A 1 206 ? -10.500 3.624 -3.849 1.00 98.81 206 ASP A C 1
ATOM 1602 O O . ASP A 1 206 ? -9.606 3.212 -4.594 1.00 98.81 206 ASP A O 1
ATOM 1606 N N . ILE A 1 207 ? -10.612 3.213 -2.583 1.00 98.88 207 ILE A N 1
ATOM 1607 C CA . ILE A 1 207 ? -9.778 2.159 -2.007 1.00 98.88 207 ILE A CA 1
ATOM 1608 C C . ILE A 1 207 ? -10.603 1.086 -1.306 1.00 98.88 207 ILE A C 1
ATOM 1610 O O . ILE A 1 207 ? -11.432 1.365 -0.440 1.00 98.88 207 ILE A O 1
ATOM 1614 N N . LYS A 1 208 ? -10.319 -0.173 -1.646 1.00 98.94 208 LYS A N 1
ATOM 1615 C CA . LYS A 1 208 ? -11.005 -1.349 -1.106 1.00 98.94 208 LYS A CA 1
ATOM 1616 C C . LYS A 1 208 ? -10.032 -2.226 -0.339 1.00 98.94 208 LYS A C 1
ATOM 1618 O O . LYS A 1 208 ? -9.055 -2.731 -0.892 1.00 98.94 208 LYS A O 1
ATOM 1623 N N . LEU A 1 209 ? -10.319 -2.420 0.942 1.00 98.94 209 LEU A N 1
ATOM 1624 C CA . LEU A 1 209 ? -9.603 -3.314 1.843 1.00 98.94 209 LEU A CA 1
ATOM 1625 C C . LEU A 1 209 ? -10.509 -4.507 2.166 1.00 98.94 209 LEU A C 1
ATOM 1627 O O . LEU A 1 209 ? -11.412 -4.392 2.992 1.00 98.94 209 LEU A O 1
ATOM 1631 N N . GLY A 1 210 ? -10.278 -5.643 1.510 1.00 98.81 210 GLY A N 1
ATOM 1632 C CA . GLY A 1 210 ? -11.110 -6.842 1.611 1.00 98.81 210 GLY A CA 1
ATOM 1633 C C . GLY A 1 210 ? -10.404 -8.003 2.306 1.00 98.81 210 GLY A C 1
ATOM 1634 O O . GLY A 1 210 ? -9.270 -8.345 1.980 1.00 98.81 210 GLY A O 1
ATOM 1635 N N . ASN A 1 211 ? -11.081 -8.653 3.253 1.00 98.81 211 ASN A N 1
ATOM 1636 C CA . ASN A 1 211 ? -10.651 -9.919 3.858 1.00 98.81 211 ASN A CA 1
ATOM 1637 C C . ASN A 1 211 ? -9.219 -9.868 4.426 1.00 98.81 211 ASN A C 1
ATOM 1639 O O . ASN A 1 211 ? -8.393 -10.751 4.175 1.00 98.81 211 ASN A O 1
ATOM 1643 N N . ILE A 1 212 ? -8.902 -8.804 5.168 1.00 98.88 212 ILE A N 1
ATOM 1644 C CA . ILE A 1 212 ? -7.557 -8.569 5.698 1.00 98.88 212 ILE A CA 1
ATOM 1645 C C . ILE A 1 212 ? -7.468 -9.017 7.158 1.00 98.88 212 ILE A C 1
ATOM 1647 O O . ILE A 1 212 ? -8.289 -8.635 7.988 1.00 98.88 212 ILE A O 1
ATOM 1651 N N . SER A 1 213 ? -6.419 -9.763 7.508 1.00 98.69 213 SER A N 1
ATOM 1652 C CA . SER A 1 213 ? -6.083 -10.044 8.909 1.00 98.69 213 SER A CA 1
ATOM 1653 C C . SER A 1 213 ? -4.715 -9.488 9.286 1.00 98.69 213 SER A C 1
ATOM 1655 O O . SER A 1 213 ? -3.753 -9.639 8.529 1.00 98.69 213 SER A O 1
ATOM 1657 N N . MET A 1 214 ? -4.617 -8.892 10.472 1.00 98.00 214 MET A N 1
ATOM 1658 C CA . MET A 1 214 ? -3.375 -8.320 10.984 1.00 98.00 214 MET A CA 1
ATOM 1659 C C . MET A 1 214 ? -3.103 -8.795 12.410 1.00 98.00 214 MET A C 1
ATOM 1661 O O . MET A 1 214 ? -3.986 -8.773 13.268 1.00 98.00 214 MET A O 1
ATOM 1665 N N . LYS A 1 215 ? -1.870 -9.244 12.659 1.00 97.00 215 LYS A N 1
ATOM 1666 C CA . LYS A 1 215 ? -1.398 -9.704 13.969 1.00 97.00 215 LYS A CA 1
ATOM 1667 C C . LYS A 1 215 ? -0.072 -9.053 14.323 1.00 97.00 215 LYS A C 1
ATOM 1669 O O . LYS A 1 215 ? 0.803 -8.938 13.469 1.00 97.00 215 LYS A O 1
ATOM 1674 N N . TRP A 1 216 ? 0.094 -8.720 15.593 1.00 95.38 216 TRP A N 1
ATOM 1675 C CA . TRP A 1 216 ? 1.329 -8.166 16.134 1.00 95.38 216 TRP A CA 1
ATOM 1676 C C . TRP A 1 216 ? 2.193 -9.268 16.751 1.00 95.38 216 TRP A C 1
ATOM 1678 O O . TRP A 1 216 ? 1.707 -10.169 17.440 1.00 95.38 216 TRP A O 1
ATOM 1688 N N . GLY A 1 217 ? 3.485 -9.227 16.456 1.00 93.81 217 GLY A N 1
ATOM 1689 C CA . GLY A 1 217 ? 4.498 -10.114 17.003 1.00 93.81 217 GLY A CA 1
ATOM 1690 C C . GLY A 1 217 ? 4.950 -9.669 18.389 1.00 93.81 217 GLY A C 1
ATOM 1691 O O . GLY A 1 217 ? 4.884 -8.494 18.733 1.00 93.81 217 GLY A O 1
ATOM 1692 N N . GLN A 1 218 ? 5.434 -10.627 19.178 1.00 90.56 218 GLN A N 1
ATOM 1693 C CA . GLN A 1 218 ? 5.861 -10.403 20.560 1.00 90.56 218 GLN A CA 1
ATOM 1694 C C . GLN A 1 218 ? 7.384 -10.171 20.668 1.00 90.56 218 GLN A C 1
ATOM 1696 O O . GLN A 1 218 ? 8.125 -10.803 19.908 1.00 90.56 218 GLN A O 1
ATOM 1701 N N . PRO A 1 219 ? 7.872 -9.348 21.623 1.00 89.00 219 PRO A N 1
ATOM 1702 C CA . PRO A 1 219 ? 7.082 -8.545 22.556 1.00 89.00 219 PRO A CA 1
ATOM 1703 C C . PRO A 1 219 ? 6.431 -7.360 21.839 1.00 89.00 219 PRO A C 1
ATOM 1705 O O . PRO A 1 219 ? 7.089 -6.595 21.136 1.00 89.00 219 PRO A O 1
ATOM 1708 N N . GLU A 1 220 ? 5.124 -7.246 22.009 1.00 84.56 220 GLU A N 1
ATOM 1709 C CA . GLU A 1 220 ? 4.317 -6.199 21.398 1.00 84.56 220 GLU A CA 1
ATOM 1710 C C . GLU A 1 220 ? 4.467 -4.879 22.169 1.00 84.56 220 GLU A C 1
ATOM 1712 O O . GLU A 1 220 ? 4.694 -4.883 23.380 1.00 84.56 220 GLU A O 1
ATOM 1717 N N . SER A 1 221 ? 4.349 -3.745 21.476 1.00 84.81 221 SER A N 1
ATOM 1718 C CA . SER A 1 221 ? 4.494 -2.412 22.070 1.00 84.81 221 SER A CA 1
ATOM 1719 C C . SER A 1 221 ? 3.273 -1.548 21.785 1.00 84.81 221 SER A C 1
ATOM 1721 O O . SER A 1 221 ? 2.866 -1.415 20.631 1.00 84.81 221 SER A O 1
ATOM 1723 N N . ASP A 1 222 ? 2.750 -0.876 22.815 1.00 84.44 222 ASP A N 1
ATOM 1724 C CA . ASP A 1 222 ? 1.671 0.110 22.660 1.00 84.44 222 ASP A CA 1
ATOM 1725 C C . ASP A 1 222 ? 2.077 1.286 21.745 1.00 84.44 222 ASP A C 1
ATOM 1727 O O . ASP A 1 222 ? 1.213 1.984 21.216 1.00 84.44 222 ASP A O 1
ATOM 1731 N N . ALA A 1 223 ? 3.381 1.512 21.530 1.00 81.94 223 ALA A N 1
ATOM 1732 C CA . ALA A 1 223 ? 3.884 2.565 20.644 1.00 81.94 223 ALA A CA 1
ATOM 1733 C C . ALA A 1 223 ? 3.610 2.291 19.153 1.00 81.94 223 ALA A C 1
ATOM 1735 O O . ALA A 1 223 ? 3.572 3.225 18.359 1.00 81.94 223 ALA A O 1
ATOM 1736 N N . TRP A 1 224 ? 3.381 1.034 18.753 1.00 84.94 224 TRP A N 1
ATOM 1737 C CA . TRP A 1 224 ? 3.101 0.712 17.346 1.00 84.94 224 TRP A CA 1
ATOM 1738 C C . TRP A 1 224 ? 1.685 1.107 16.906 1.00 84.94 224 TRP A C 1
ATOM 1740 O O . TRP A 1 224 ? 1.423 1.175 15.709 1.00 84.94 224 TRP A O 1
ATOM 1750 N N . GLY A 1 225 ? 0.794 1.372 17.870 1.00 90.94 225 GLY A N 1
ATOM 1751 C CA . GLY A 1 225 ? -0.543 1.949 17.723 1.00 90.94 225 GLY A CA 1
ATOM 1752 C C . GLY A 1 225 ? -1.552 1.189 16.863 1.00 90.94 225 GLY A C 1
ATOM 1753 O O . GLY A 1 225 ? -1.896 0.057 17.168 1.00 90.94 225 GLY A O 1
ATOM 1754 N N . SER A 1 226 ? -2.158 1.846 15.877 1.00 95.50 226 SER A N 1
ATOM 1755 C CA . SER A 1 226 ? -3.325 1.343 15.137 1.00 95.50 226 SER A CA 1
ATOM 1756 C C . SER A 1 226 ? -2.965 0.390 14.004 1.00 95.50 226 SER A C 1
ATOM 1758 O O . SER A 1 226 ? -1.952 0.577 13.340 1.00 95.50 226 SER A O 1
ATOM 1760 N N . ALA A 1 227 ? -3.843 -0.572 13.716 1.00 97.25 227 ALA A N 1
ATOM 1761 C CA . ALA A 1 227 ? -3.685 -1.505 12.600 1.00 97.25 227 ALA A CA 1
ATOM 1762 C C . ALA A 1 227 ? -3.954 -0.852 11.234 1.00 97.25 227 ALA A C 1
ATOM 1764 O O . ALA A 1 227 ? -3.287 -1.171 10.249 1.00 97.25 227 ALA A O 1
ATOM 1765 N N . ILE A 1 228 ? -4.903 0.085 11.183 1.00 98.38 228 ILE A N 1
ATOM 1766 C CA . ILE A 1 228 ? -5.208 0.882 9.992 1.00 98.38 228 ILE A CA 1
ATOM 1767 C C . ILE A 1 228 ? -5.219 2.356 10.386 1.00 98.38 228 ILE A C 1
ATOM 1769 O O . ILE A 1 228 ? -5.826 2.733 11.391 1.00 98.38 228 ILE A O 1
ATOM 1773 N N . LYS A 1 229 ? -4.570 3.200 9.587 1.00 98.06 229 LYS A N 1
ATOM 1774 C CA . LYS A 1 229 ? -4.660 4.651 9.716 1.00 98.06 229 LYS A CA 1
ATOM 1775 C C . LYS A 1 229 ? -4.839 5.292 8.350 1.00 98.06 229 LYS A C 1
ATOM 1777 O O . LYS A 1 229 ? -4.011 5.107 7.463 1.00 98.06 229 LYS A O 1
ATOM 1782 N N . CYS A 1 230 ? -5.895 6.084 8.222 1.00 98.50 230 CYS A N 1
ATOM 1783 C CA . CYS A 1 230 ? -6.264 6.780 6.999 1.00 98.50 230 CYS A CA 1
ATOM 1784 C C . CYS A 1 230 ? -6.321 8.287 7.247 1.00 98.50 230 CYS A C 1
ATOM 1786 O O . CYS A 1 230 ? -6.882 8.723 8.256 1.00 98.50 230 CYS A O 1
ATOM 1788 N N . ARG A 1 231 ? -5.768 9.074 6.317 1.00 98.00 231 ARG A N 1
ATOM 1789 C CA . ARG A 1 231 ? -5.800 10.543 6.338 1.00 98.00 231 ARG A CA 1
ATOM 1790 C C . ARG A 1 231 ? -6.159 11.097 4.961 1.00 98.00 231 ARG A C 1
ATOM 1792 O O . ARG A 1 231 ? -5.473 10.777 3.998 1.00 98.00 231 ARG A O 1
ATOM 1799 N N . TYR A 1 232 ? -7.183 11.940 4.844 1.00 98.31 232 TYR A N 1
ATOM 1800 C CA . TYR A 1 232 ? -7.600 12.505 3.545 1.00 98.31 232 TYR A CA 1
ATOM 1801 C C . TYR A 1 232 ? -7.900 11.420 2.497 1.00 98.31 232 TYR A C 1
ATOM 1803 O O . TYR A 1 232 ? -7.289 11.377 1.429 1.00 98.31 232 TYR A O 1
ATOM 1811 N N . VAL A 1 233 ? -8.815 10.509 2.829 1.00 98.81 233 VAL A N 1
ATOM 1812 C CA . VAL A 1 233 ? -9.255 9.438 1.922 1.00 98.81 233 VAL A CA 1
ATOM 1813 C C . VAL A 1 233 ? -10.722 9.643 1.568 1.00 98.81 233 VAL A C 1
ATOM 1815 O O . VAL A 1 233 ? -11.542 9.926 2.444 1.00 98.81 233 VAL A O 1
ATOM 1818 N N . GLU A 1 234 ? -11.051 9.505 0.288 1.00 98.75 234 GLU A N 1
ATOM 1819 C CA . GLU A 1 234 ? -12.426 9.517 -0.213 1.00 98.75 234 GLU A CA 1
ATOM 1820 C C . GLU A 1 234 ? -12.790 8.151 -0.799 1.00 98.75 234 GLU A C 1
ATOM 1822 O O . GLU A 1 234 ? -12.008 7.588 -1.555 1.00 98.75 234 GLU A O 1
ATOM 1827 N N . ASP A 1 235 ? -13.993 7.659 -0.505 1.00 98.81 235 ASP A N 1
ATOM 1828 C CA . ASP A 1 235 ? -14.514 6.393 -1.033 1.00 98.81 235 ASP A CA 1
ATOM 1829 C C . ASP A 1 235 ? -13.652 5.198 -0.592 1.00 98.81 235 ASP A C 1
ATOM 1831 O O . ASP A 1 235 ? -12.830 4.665 -1.338 1.00 98.81 235 ASP A O 1
ATOM 1835 N N . ILE A 1 236 ? -13.784 4.841 0.689 1.00 98.88 236 ILE A N 1
ATOM 1836 C CA . ILE A 1 236 ? -13.067 3.719 1.303 1.00 98.88 236 ILE A CA 1
ATOM 1837 C C . ILE A 1 236 ? -14.034 2.630 1.750 1.00 98.88 236 ILE A C 1
ATOM 1839 O O . ILE A 1 236 ? -14.946 2.869 2.543 1.00 98.88 236 ILE A O 1
ATOM 1843 N N . GLU A 1 237 ? -13.766 1.403 1.320 1.00 98.94 237 GLU A N 1
ATOM 1844 C CA . GLU A 1 237 ? -14.438 0.208 1.815 1.00 98.94 237 GLU A CA 1
ATOM 1845 C C . GLU A 1 237 ? -13.475 -0.629 2.663 1.00 98.94 237 GLU A C 1
ATOM 1847 O O . GLU A 1 237 ? -12.379 -0.981 2.222 1.00 98.94 237 GLU A O 1
ATOM 1852 N N . VAL A 1 238 ? -13.888 -0.972 3.884 1.00 98.88 238 VAL A N 1
ATOM 1853 C CA . VAL A 1 238 ? -13.190 -1.929 4.750 1.00 98.88 238 VAL A CA 1
ATOM 1854 C C . VAL A 1 238 ? -14.130 -3.095 5.025 1.00 98.88 238 VAL A C 1
ATOM 1856 O O . VAL A 1 238 ? -15.055 -2.983 5.828 1.00 98.88 238 VAL A O 1
ATOM 1859 N N . ALA A 1 239 ? -13.886 -4.217 4.356 1.00 98.81 239 ALA A N 1
ATOM 1860 C CA . ALA A 1 239 ? -14.730 -5.401 4.388 1.00 98.81 239 ALA A CA 1
ATOM 1861 C C . ALA A 1 239 ? -13.978 -6.588 5.002 1.00 98.81 239 ALA A C 1
ATOM 1863 O O . ALA A 1 239 ? -12.897 -6.958 4.542 1.00 98.81 239 ALA A O 1
ATOM 1864 N N . GLY A 1 240 ? -14.537 -7.227 6.032 1.00 98.69 240 GLY A N 1
ATOM 1865 C CA . GLY A 1 240 ? -13.971 -8.472 6.568 1.00 98.69 240 GLY A CA 1
ATOM 1866 C C . GLY A 1 240 ? -12.624 -8.318 7.288 1.00 98.69 240 GLY A C 1
ATOM 1867 O O . GLY A 1 240 ? -11.860 -9.281 7.368 1.00 98.69 240 GLY A O 1
ATOM 1868 N N . PHE A 1 241 ? -12.294 -7.125 7.795 1.00 98.81 241 PHE A N 1
ATOM 1869 C CA . PHE A 1 241 ? -11.048 -6.911 8.534 1.00 98.81 241 PHE A CA 1
ATOM 1870 C C . PHE A 1 241 ? -11.074 -7.611 9.902 1.00 98.81 241 PHE A C 1
ATOM 1872 O O . PHE A 1 241 ? -12.058 -7.529 10.636 1.00 98.81 241 PHE A O 1
ATOM 1879 N N . THR A 1 242 ? -9.979 -8.279 10.274 1.00 98.69 242 THR A N 1
ATOM 1880 C CA . THR A 1 242 ? -9.773 -8.853 11.614 1.00 98.69 242 THR A CA 1
ATOM 1881 C C . THR A 1 242 ? -8.412 -8.444 12.175 1.00 98.69 242 THR A C 1
ATOM 1883 O O . THR A 1 242 ? -7.365 -8.896 11.706 1.00 98.69 242 THR A O 1
ATOM 1886 N N . GLY A 1 243 ? -8.416 -7.634 13.228 1.00 97.12 243 GLY A N 1
ATOM 1887 C CA . GLY A 1 243 ? -7.209 -7.156 13.899 1.00 97.12 243 GLY A CA 1
ATOM 1888 C C . GLY A 1 243 ? -7.549 -6.226 15.059 1.00 97.12 243 GLY A C 1
ATOM 1889 O O . GLY A 1 243 ? -8.712 -5.889 15.264 1.00 97.12 243 GLY A O 1
ATOM 1890 N N . LYS A 1 244 ? -6.535 -5.816 15.821 1.00 96.25 244 LYS A N 1
ATOM 1891 C CA . LYS A 1 244 ? -6.669 -4.840 16.912 1.00 96.25 244 LYS A CA 1
ATOM 1892 C C . LYS A 1 244 ? -5.504 -3.856 16.908 1.00 96.25 244 LYS A C 1
ATOM 1894 O O . LYS A 1 244 ? -4.516 -4.086 16.217 1.00 96.25 244 LYS A O 1
ATOM 1899 N N . HIS A 1 245 ? -5.614 -2.774 17.668 1.00 95.00 245 HIS A N 1
ATOM 1900 C CA . HIS A 1 245 ? -4.471 -1.934 18.037 1.00 95.00 245 HIS A CA 1
ATOM 1901 C C . HIS A 1 245 ? -3.351 -2.761 18.695 1.00 95.00 245 HIS A C 1
ATOM 1903 O O . HIS A 1 245 ? -3.611 -3.814 19.279 1.00 95.00 245 HIS A O 1
ATOM 1909 N N . ALA A 1 246 ? -2.120 -2.278 18.586 1.00 92.94 246 ALA A N 1
ATOM 1910 C CA . ALA A 1 246 ? -0.956 -2.882 19.196 1.00 92.94 246 ALA A CA 1
ATOM 1911 C C . ALA A 1 246 ? -0.914 -2.625 20.706 1.00 92.94 246 ALA A C 1
ATOM 1913 O O . ALA A 1 246 ? -1.270 -1.549 21.193 1.00 92.94 246 ALA A O 1
ATOM 1914 N N . GLY A 1 247 ? -0.410 -3.615 21.425 1.00 89.06 247 GLY A N 1
ATOM 1915 C CA . GLY A 1 247 ? -0.194 -3.597 22.858 1.00 89.06 247 GLY A CA 1
ATOM 1916 C C . GLY A 1 247 ? -1.434 -4.015 23.645 1.00 89.06 247 GLY A C 1
ATOM 1917 O O . GLY A 1 247 ? -2.291 -4.765 23.176 1.00 89.06 247 GLY A O 1
ATOM 1918 N N . SER A 1 248 ? -1.491 -3.580 24.899 1.00 83.44 248 SER A N 1
ATOM 1919 C CA . SER A 1 248 ? -2.535 -3.983 25.855 1.00 83.44 248 SER A CA 1
ATOM 1920 C C . SER A 1 248 ? -3.227 -2.804 26.530 1.00 83.44 248 SER A C 1
ATOM 1922 O O . SER A 1 248 ? -4.292 -2.981 27.124 1.00 83.44 248 SER A O 1
ATOM 1924 N N . GLN A 1 249 ? -2.643 -1.607 26.443 1.00 84.62 249 GLN A N 1
ATOM 1925 C CA . GLN A 1 249 ? -3.168 -0.419 27.109 1.00 84.62 249 GLN A CA 1
ATOM 1926 C C . GLN A 1 249 ? -4.306 0.226 26.317 1.00 84.62 249 GLN A C 1
ATOM 1928 O O . GLN A 1 249 ? -5.165 0.880 26.904 1.00 84.62 249 GLN A O 1
ATOM 1933 N N . GLY A 1 250 ? -4.351 0.037 24.993 1.00 79.25 250 GLY A N 1
ATOM 1934 C CA . GLY A 1 250 ? -5.386 0.665 24.170 1.00 79.25 250 GLY A CA 1
ATOM 1935 C C . GLY A 1 250 ? -5.222 2.165 23.997 1.00 79.25 250 GLY A C 1
ATOM 1936 O O . GLY A 1 250 ? -6.216 2.860 23.792 1.00 79.25 250 GLY A O 1
ATOM 1937 N N . ASN A 1 251 ? -3.981 2.659 24.061 1.00 87.50 251 ASN A N 1
ATOM 1938 C CA . ASN A 1 251 ? -3.663 4.073 23.841 1.00 87.50 251 ASN A CA 1
ATOM 1939 C C . ASN A 1 251 ? -4.106 4.558 22.452 1.00 87.50 251 ASN A C 1
ATOM 1941 O O . ASN A 1 251 ? -4.429 5.730 22.282 1.00 87.50 251 ASN A O 1
ATOM 1945 N N . TYR A 1 252 ? -4.149 3.646 21.478 1.00 92.44 252 TYR A N 1
ATOM 1946 C CA . TYR A 1 252 ? -4.614 3.896 20.121 1.00 92.44 252 TYR A CA 1
ATOM 1947 C C . TYR A 1 252 ? -5.826 3.013 19.791 1.00 92.44 252 TYR A C 1
ATOM 1949 O O . TYR A 1 252 ? -5.929 1.892 20.295 1.00 92.44 252 TYR A O 1
ATOM 1957 N N . PRO A 1 253 ? -6.747 3.484 18.937 1.00 95.44 253 PRO A N 1
ATOM 1958 C CA . PRO A 1 253 ? -7.813 2.656 18.387 1.00 95.44 253 PRO A CA 1
ATOM 1959 C C . PRO A 1 253 ? -7.265 1.676 17.346 1.00 95.44 253 PRO A C 1
ATOM 1961 O O . PRO A 1 253 ? -6.142 1.812 16.863 1.00 95.44 253 PRO A O 1
ATOM 1964 N N . THR A 1 254 ? -8.062 0.682 16.972 1.00 97.62 254 THR A N 1
ATOM 1965 C CA . THR A 1 254 ? -7.691 -0.287 15.930 1.00 97.62 254 THR A CA 1
ATOM 1966 C C . THR A 1 254 ? -7.608 0.373 14.554 1.00 97.62 254 THR A C 1
ATOM 1968 O O . THR A 1 254 ? -6.662 0.115 13.809 1.00 97.62 254 THR A O 1
ATOM 1971 N N . ILE A 1 255 ? -8.563 1.253 14.249 1.00 98.38 255 ILE A N 1
ATOM 1972 C CA . ILE A 1 255 ? -8.673 2.016 13.008 1.00 98.38 255 ILE A CA 1
ATOM 1973 C C . ILE A 1 255 ? -8.737 3.508 13.355 1.00 98.38 255 ILE A C 1
ATOM 1975 O O . ILE A 1 255 ? -9.582 3.920 14.150 1.00 98.38 255 ILE A O 1
ATOM 1979 N N . ILE A 1 256 ? -7.864 4.315 12.748 1.00 98.06 256 ILE A N 1
ATOM 1980 C CA . ILE A 1 256 ? -7.908 5.785 12.815 1.00 98.06 256 ILE A CA 1
ATOM 1981 C C . ILE A 1 256 ? -8.342 6.329 11.464 1.00 98.06 256 ILE A C 1
ATOM 1983 O O . ILE A 1 256 ? -7.627 6.151 10.478 1.00 98.06 256 ILE A O 1
ATOM 1987 N N . PHE A 1 257 ? -9.456 7.050 11.444 1.00 98.38 257 PHE A N 1
ATOM 1988 C CA . PHE A 1 257 ? -9.968 7.776 10.289 1.00 98.38 257 PHE A CA 1
ATOM 1989 C C . PHE A 1 257 ? -9.933 9.284 10.576 1.00 98.38 257 PHE A C 1
ATOM 1991 O O . PHE A 1 257 ? -10.681 9.796 11.408 1.00 98.38 257 PHE A O 1
ATOM 1998 N N . ASP A 1 258 ? -9.044 9.992 9.883 1.00 97.62 258 ASP A N 1
ATOM 1999 C CA . ASP A 1 258 ? -8.871 11.447 9.954 1.00 97.62 258 ASP A CA 1
ATOM 2000 C C . ASP A 1 258 ? -9.177 12.065 8.580 1.00 97.62 258 ASP A C 1
ATOM 2002 O O . ASP A 1 258 ? -8.543 11.726 7.581 1.00 97.62 258 ASP A O 1
ATOM 2006 N N . ASN A 1 259 ? -10.159 12.966 8.508 1.00 97.75 259 ASN A N 1
ATOM 2007 C CA . ASN A 1 259 ? -10.605 13.592 7.257 1.00 97.75 259 ASN A CA 1
ATOM 2008 C C . ASN A 1 259 ? -11.012 12.565 6.176 1.00 97.75 259 ASN A C 1
ATOM 2010 O O . ASN A 1 259 ? -10.471 12.556 5.068 1.00 97.75 259 ASN A O 1
ATOM 2014 N N . ILE A 1 260 ? -11.963 11.686 6.508 1.00 98.44 260 ILE A N 1
ATOM 2015 C CA . ILE A 1 260 ? -12.441 10.606 5.628 1.00 98.44 260 ILE A CA 1
ATOM 2016 C C . ILE A 1 260 ? -13.831 10.908 5.077 1.00 98.44 260 ILE A C 1
ATOM 2018 O O . ILE A 1 260 ? -14.747 11.223 5.831 1.00 98.44 260 ILE A O 1
ATOM 2022 N N . LYS A 1 261 ? -14.019 10.756 3.767 1.00 98.31 261 LYS A N 1
ATOM 2023 C CA . LYS A 1 261 ? -15.318 10.948 3.108 1.00 98.31 261 LYS A CA 1
ATOM 2024 C C . LYS A 1 261 ? -15.798 9.641 2.504 1.00 98.31 261 LYS A C 1
ATOM 2026 O O . LYS A 1 261 ? -15.030 9.004 1.795 1.00 98.31 261 LYS A O 1
ATOM 2031 N N . LYS A 1 262 ? -17.072 9.294 2.711 1.00 98.44 262 LYS A N 1
ATOM 2032 C CA . LYS A 1 262 ? -17.704 8.087 2.145 1.00 98.44 262 LYS A CA 1
ATOM 2033 C C . LYS A 1 262 ? -16.952 6.819 2.554 1.00 98.44 262 LYS A C 1
ATOM 2035 O O . LYS A 1 262 ? -16.236 6.221 1.757 1.00 98.44 262 LYS A O 1
ATOM 2040 N N . ALA A 1 263 ? -17.095 6.433 3.816 1.00 98.62 263 ALA A N 1
ATOM 2041 C CA . ALA A 1 263 ? -16.543 5.175 4.301 1.00 98.62 263 ALA A CA 1
ATOM 2042 C C . ALA A 1 263 ? -17.643 4.132 4.478 1.00 98.62 263 ALA A C 1
ATOM 2044 O O . ALA A 1 263 ? -18.687 4.428 5.065 1.00 98.62 263 ALA A O 1
ATOM 2045 N N . PHE A 1 264 ? -17.378 2.899 4.056 1.00 98.75 264 PHE A N 1
ATOM 2046 C CA . PHE A 1 264 ? -18.220 1.750 4.361 1.00 98.75 264 PHE A CA 1
ATOM 2047 C C . PHE A 1 264 ? -17.402 0.655 5.047 1.00 98.75 264 PHE A C 1
ATOM 2049 O O . PHE A 1 264 ? -16.485 0.087 4.459 1.00 98.75 264 PHE A O 1
ATOM 2056 N N . ILE A 1 265 ? -17.711 0.375 6.314 1.00 98.75 265 ILE A N 1
ATOM 2057 C CA . ILE A 1 265 ? -17.004 -0.619 7.131 1.00 98.75 265 ILE A CA 1
ATOM 2058 C C . ILE A 1 265 ? -17.970 -1.749 7.474 1.00 98.75 265 ILE A C 1
ATOM 2060 O O . ILE A 1 265 ? -18.940 -1.536 8.208 1.00 98.75 265 ILE A O 1
ATOM 2064 N N . HIS A 1 266 ? -17.714 -2.963 6.995 1.00 98.56 266 HIS A N 1
ATOM 2065 C CA . HIS A 1 266 ? -18.638 -4.076 7.212 1.00 98.56 266 HIS A CA 1
ATOM 2066 C C . HIS A 1 266 ? -17.975 -5.441 7.331 1.00 98.56 266 HIS A C 1
ATOM 2068 O O . HIS A 1 266 ? -16.825 -5.644 6.942 1.00 98.56 266 HIS A O 1
ATOM 2074 N N . GLY A 1 267 ? -18.690 -6.384 7.949 1.00 98.31 267 GLY A N 1
ATOM 2075 C CA . GLY A 1 267 ? -18.219 -7.759 8.133 1.00 98.31 267 GLY A CA 1
ATOM 2076 C C . GLY A 1 267 ? -16.938 -7.887 8.965 1.00 98.31 267 GLY A C 1
ATOM 2077 O O . GLY A 1 267 ? -16.314 -8.946 8.957 1.00 98.31 267 GLY A O 1
ATOM 2078 N N . CYS A 1 268 ? -16.500 -6.825 9.645 1.00 98.62 268 CYS A N 1
ATOM 2079 C CA . CYS A 1 268 ? -15.248 -6.814 10.387 1.00 98.62 268 CYS A CA 1
ATOM 2080 C C . CYS A 1 268 ? -15.414 -7.418 11.785 1.00 98.62 268 CYS A C 1
ATOM 2082 O O . CYS A 1 268 ? -16.511 -7.419 12.348 1.00 98.62 268 CYS A O 1
ATOM 2084 N N . ARG A 1 269 ? -14.307 -7.889 12.368 1.00 98.12 269 ARG A N 1
ATOM 2085 C CA . ARG A 1 269 ? -14.273 -8.489 13.706 1.00 98.12 269 ARG A CA 1
ATOM 2086 C C . ARG A 1 269 ? -13.208 -7.853 14.592 1.00 98.12 269 ARG A C 1
ATOM 2088 O O . ARG A 1 269 ? -12.031 -7.825 14.227 1.00 98.12 269 ARG A O 1
ATOM 2095 N N . ALA A 1 270 ? -13.613 -7.445 15.792 1.00 97.38 270 ALA A N 1
ATOM 2096 C CA . ALA A 1 270 ? -12.708 -7.093 16.881 1.00 97.38 270 ALA A CA 1
ATOM 2097 C C . ALA A 1 270 ? -12.258 -8.371 17.622 1.00 97.38 270 ALA A C 1
ATOM 2099 O O . ALA A 1 270 ? -13.105 -9.113 18.111 1.00 97.38 270 ALA A O 1
ATOM 2100 N N . PRO A 1 271 ? -10.952 -8.678 17.709 1.00 96.38 271 PRO A N 1
ATOM 2101 C CA . PRO A 1 271 ? -10.449 -9.756 18.558 1.00 96.38 271 PRO A CA 1
ATOM 2102 C C . PRO A 1 271 ? -10.495 -9.400 20.051 1.00 96.38 271 PRO A C 1
ATOM 2104 O O . PRO A 1 271 ? -10.547 -8.224 20.416 1.00 96.38 271 PRO A O 1
ATOM 2107 N N . GLU A 1 272 ? -10.352 -10.412 20.909 1.00 95.12 272 GLU A N 1
ATOM 2108 C CA . GLU A 1 272 ? -10.234 -10.244 22.362 1.00 95.12 272 GLU A CA 1
ATOM 2109 C C . GLU A 1 272 ? -9.140 -9.226 22.753 1.00 95.12 272 GLU A C 1
ATOM 2111 O O . GLU A 1 272 ? -8.024 -9.176 22.204 1.00 95.12 272 GLU A O 1
ATOM 2116 N N . GLY A 1 273 ? -9.472 -8.398 23.744 1.00 93.50 273 GLY A N 1
ATOM 2117 C CA . GLY A 1 273 ? -8.604 -7.336 24.244 1.00 93.50 273 GLY A CA 1
ATOM 2118 C C . GLY A 1 273 ? -8.605 -6.080 23.372 1.00 93.50 273 GLY A C 1
ATOM 2119 O O . GLY A 1 273 ? -7.727 -5.235 23.538 1.00 93.50 273 GLY A O 1
ATOM 2120 N N . THR A 1 274 ? -9.561 -5.934 22.452 1.00 96.06 274 THR A N 1
ATOM 2121 C CA . THR A 1 274 ? -9.761 -4.679 21.721 1.00 96.06 274 THR A CA 1
ATOM 2122 C C . THR A 1 274 ? -10.306 -3.604 22.667 1.00 96.06 274 THR A C 1
ATOM 2124 O O . THR A 1 274 ? -11.278 -3.805 23.391 1.00 96.06 274 THR A O 1
ATOM 2127 N N . VAL A 1 275 ? -9.670 -2.431 22.686 1.00 93.69 275 VAL A N 1
ATOM 2128 C CA . VAL A 1 275 ? -10.073 -1.320 23.560 1.00 93.69 275 VAL A CA 1
ATOM 2129 C C . VAL A 1 275 ? -10.973 -0.369 22.787 1.00 93.69 275 VAL A C 1
ATOM 2131 O O . VAL A 1 275 ? -12.177 -0.365 23.015 1.00 93.69 275 VAL A O 1
ATOM 2134 N N . ASN A 1 276 ? -10.406 0.381 21.842 1.00 93.25 276 ASN A N 1
ATOM 2135 C CA . ASN A 1 276 ? -11.163 1.215 20.914 1.00 93.25 276 ASN A CA 1
ATOM 2136 C C . ASN A 1 276 ? -11.066 0.595 19.516 1.00 93.25 276 ASN A C 1
ATOM 2138 O O . ASN A 1 276 ? -9.969 0.224 19.079 1.00 93.25 276 ASN A O 1
ATOM 2142 N N . TYR A 1 277 ? -12.191 0.461 18.814 1.00 97.06 277 TYR A N 1
ATOM 2143 C CA . TYR A 1 277 ? -12.175 -0.115 17.470 1.00 97.06 277 TYR A CA 1
ATOM 2144 C C . TYR A 1 277 ? -11.953 0.963 16.407 1.00 97.06 277 TYR A C 1
ATOM 2146 O O . TYR A 1 277 ? -10.870 1.009 15.832 1.00 97.06 277 TYR A O 1
ATOM 2154 N N . LEU A 1 278 ? -12.909 1.867 16.200 1.00 97.88 278 LEU A N 1
ATOM 2155 C CA . LEU A 1 278 ? -12.802 2.972 15.246 1.00 97.88 278 LEU A CA 1
ATOM 2156 C C . LEU A 1 278 ? -12.694 4.313 15.977 1.00 97.88 278 LEU A C 1
ATOM 2158 O O . LEU A 1 278 ? -13.491 4.585 16.870 1.00 97.88 278 LEU A O 1
ATOM 2162 N N . GLU A 1 279 ? -11.759 5.170 15.571 1.00 97.44 279 GLU A N 1
ATOM 2163 C CA . GLU A 1 279 ? -11.760 6.591 15.935 1.00 97.44 279 GLU A CA 1
ATOM 2164 C C . GLU A 1 279 ? -11.943 7.472 14.699 1.00 97.44 279 GLU A C 1
ATOM 2166 O O . GLU A 1 279 ? -11.250 7.288 13.696 1.00 97.44 279 GLU A O 1
ATOM 2171 N N . LEU A 1 280 ? -12.859 8.437 14.797 1.00 97.94 280 LEU A N 1
ATOM 2172 C CA . LEU A 1 280 ? -13.135 9.443 13.775 1.00 97.94 280 LEU A CA 1
ATOM 2173 C C . LEU A 1 280 ? -12.657 10.827 14.226 1.00 97.94 280 LEU A C 1
ATOM 2175 O O . LEU A 1 280 ? -12.947 11.259 15.344 1.00 97.94 280 LEU A O 1
ATOM 2179 N N . SER A 1 281 ? -11.978 11.546 13.335 1.00 97.12 281 SER A N 1
ATOM 2180 C CA . SER A 1 281 ? -11.566 12.940 13.541 1.00 97.12 281 SER A CA 1
ATOM 2181 C C . SER A 1 281 ? -11.512 13.726 12.227 1.00 97.12 281 SER A C 1
ATOM 2183 O O . SER A 1 281 ? -11.647 13.155 11.142 1.00 97.12 281 SER A O 1
ATOM 2185 N N . GLY A 1 282 ? -11.325 15.044 12.321 1.00 95.62 282 GLY A N 1
ATOM 2186 C CA . GLY A 1 282 ? -11.124 15.931 11.173 1.00 95.62 282 GLY A CA 1
ATOM 2187 C C . GLY A 1 282 ? -12.418 16.546 10.633 1.00 95.62 282 GLY A C 1
ATOM 2188 O O . GLY A 1 282 ? -13.415 15.862 10.403 1.00 95.62 282 GLY A O 1
ATOM 2189 N N . GLU A 1 283 ? -12.375 17.854 10.377 1.00 93.94 283 GLU A N 1
ATOM 2190 C CA . GLU A 1 283 ? -13.544 18.679 10.030 1.00 93.94 283 GLU A CA 1
ATOM 2191 C C . GLU A 1 283 ? -14.231 18.252 8.725 1.00 93.94 283 GLU A C 1
ATOM 2193 O O . GLU A 1 283 ? -15.420 18.511 8.511 1.00 93.94 283 GLU A O 1
ATOM 2198 N N . THR A 1 284 ? -13.480 17.601 7.832 1.00 94.62 284 THR A N 1
ATOM 2199 C CA . THR A 1 284 ? -13.991 17.166 6.530 1.00 94.62 284 THR A CA 1
ATOM 2200 C C . THR A 1 284 ? -14.550 15.747 6.533 1.00 94.62 284 THR A C 1
ATOM 2202 O O . THR A 1 284 ? -15.046 15.316 5.491 1.00 94.62 284 THR A O 1
ATOM 2205 N N . THR A 1 285 ? -14.513 15.045 7.673 1.00 97.62 285 THR A N 1
ATOM 2206 C CA . THR A 1 285 ? -15.043 13.683 7.782 1.00 97.62 285 THR A CA 1
ATOM 2207 C C . THR A 1 285 ? -16.565 13.666 7.621 1.00 97.62 285 THR A C 1
ATOM 2209 O O . THR A 1 285 ? -17.278 14.432 8.277 1.00 97.62 285 THR A O 1
ATOM 2212 N N . SER A 1 286 ? -17.078 12.817 6.725 1.00 96.44 286 SER A N 1
ATOM 2213 C CA . SER A 1 286 ? -18.513 12.680 6.432 1.00 96.44 286 SER A CA 1
ATOM 2214 C C . SER A 1 286 ? -18.865 11.325 5.816 1.00 96.44 286 SER A C 1
ATOM 2216 O O . SER A 1 286 ? -18.005 10.629 5.278 1.00 96.44 286 SER A O 1
ATOM 2218 N N . ASP A 1 287 ? -20.156 10.982 5.853 1.00 96.06 287 ASP A N 1
ATOM 2219 C CA . ASP A 1 287 ? -20.726 9.821 5.156 1.00 96.06 287 ASP A CA 1
ATOM 2220 C C . ASP A 1 287 ? -20.084 8.488 5.580 1.00 96.06 287 ASP A C 1
ATOM 2222 O O . ASP A 1 287 ? -19.616 7.702 4.757 1.00 96.06 287 ASP A O 1
ATOM 2226 N N . ILE A 1 288 ? -20.033 8.251 6.895 1.00 97.31 288 ILE A N 1
ATOM 2227 C CA . ILE A 1 288 ? -19.480 7.031 7.493 1.00 97.31 288 ILE A CA 1
ATOM 2228 C C . ILE A 1 288 ? -20.611 6.040 7.766 1.00 97.31 288 ILE A C 1
ATOM 2230 O O . ILE A 1 288 ? -21.541 6.338 8.512 1.00 97.31 288 ILE A O 1
ATOM 2234 N N . ASN A 1 289 ? -20.507 4.844 7.191 1.00 96.56 289 ASN A N 1
ATOM 2235 C CA . ASN A 1 289 ? -21.465 3.761 7.370 1.00 96.56 289 ASN A CA 1
ATOM 2236 C C . ASN A 1 289 ? -20.774 2.521 7.938 1.00 96.56 289 ASN A C 1
ATOM 2238 O O . ASN A 1 289 ? -19.696 2.127 7.490 1.00 96.56 289 ASN A O 1
ATOM 2242 N N . MET A 1 290 ? -21.422 1.888 8.917 1.00 96.62 290 MET A N 1
ATOM 2243 C CA . MET A 1 290 ? -20.969 0.637 9.515 1.00 96.62 290 MET A CA 1
ATOM 2244 C C . MET A 1 290 ? -22.114 -0.369 9.559 1.00 96.62 290 MET A C 1
ATOM 2246 O O . MET A 1 290 ? -23.176 -0.059 10.097 1.00 96.62 290 MET A O 1
ATOM 2250 N N . GLU A 1 291 ? -21.895 -1.579 9.049 1.00 94.44 291 GLU A N 1
ATOM 2251 C CA . GLU A 1 291 ? -22.929 -2.618 8.982 1.00 94.44 291 GLU A CA 1
ATOM 2252 C C . GLU A 1 291 ? -22.357 -4.014 9.257 1.00 94.44 291 GLU A C 1
ATOM 2254 O O . GLU A 1 291 ? -21.238 -4.322 8.866 1.00 94.44 291 GLU A O 1
ATOM 2259 N N . SER A 1 292 ? -23.121 -4.886 9.921 1.00 95.12 292 SER A N 1
ATOM 2260 C CA . SER A 1 292 ? -22.771 -6.310 10.092 1.00 95.12 292 SER A CA 1
ATOM 2261 C C . SER A 1 292 ? -21.362 -6.575 10.659 1.00 95.12 292 SER A C 1
ATOM 2263 O O . SER A 1 292 ? -20.695 -7.524 10.252 1.00 95.12 292 SER A O 1
ATOM 2265 N N . ASN A 1 293 ? -20.892 -5.736 11.588 1.00 96.88 293 ASN A N 1
ATOM 2266 C CA . ASN A 1 293 ? -19.598 -5.905 12.255 1.00 96.88 293 ASN A CA 1
ATOM 2267 C C . ASN A 1 293 ? -19.762 -6.615 13.608 1.00 96.88 293 ASN A C 1
ATOM 2269 O O . ASN A 1 293 ? -20.647 -6.267 14.388 1.00 96.88 293 ASN A O 1
ATOM 2273 N N . ASP A 1 294 ? -18.864 -7.548 13.916 1.00 96.31 294 ASP A N 1
ATOM 2274 C CA . ASP A 1 294 ? -18.756 -8.200 15.222 1.00 96.31 294 ASP A CA 1
ATOM 2275 C C . ASP A 1 294 ? -17.710 -7.474 16.079 1.00 96.31 294 ASP A C 1
ATOM 2277 O O . ASP A 1 294 ? -16.518 -7.789 16.068 1.00 96.31 294 ASP A O 1
ATOM 2281 N N . LEU A 1 295 ? -18.163 -6.436 16.784 1.00 96.12 295 LEU A N 1
ATOM 2282 C CA . LEU A 1 295 ? -17.324 -5.590 17.643 1.00 96.12 295 LEU A CA 1
ATOM 2283 C C . LEU A 1 295 ? -17.532 -5.882 19.135 1.00 96.12 295 LEU A C 1
ATOM 2285 O O . LEU A 1 295 ? -17.185 -5.049 19.970 1.00 96.12 295 LEU A O 1
ATOM 2289 N N . SER A 1 296 ? -18.099 -7.046 19.460 1.00 94.06 296 SER A N 1
ATOM 2290 C CA . SER A 1 296 ? -18.469 -7.460 20.822 1.00 94.06 296 SER A CA 1
ATOM 2291 C C . SER A 1 296 ? -17.287 -7.472 21.803 1.00 94.06 296 SER A C 1
ATOM 2293 O O . SER A 1 296 ? -17.447 -7.141 22.975 1.00 94.06 296 SER A O 1
ATOM 2295 N N . GLU A 1 297 ? -16.084 -7.763 21.306 1.00 95.69 297 GLU A N 1
ATOM 2296 C CA . GLU A 1 297 ? -14.832 -7.753 22.074 1.00 95.69 297 GLU A CA 1
ATOM 2297 C C . GLU A 1 297 ? -14.175 -6.363 22.185 1.00 95.69 297 GLU A C 1
ATOM 2299 O O . GLU A 1 297 ? -13.097 -6.223 22.767 1.00 95.69 297 GLU A O 1
ATOM 2304 N N . SER A 1 298 ? -14.786 -5.320 21.610 1.00 94.56 298 SER A N 1
ATOM 2305 C CA . SER A 1 298 ? -14.320 -3.939 21.740 1.00 94.56 298 SER A CA 1
ATOM 2306 C C . SER A 1 298 ? -14.988 -3.243 22.922 1.00 94.56 298 SER A C 1
ATOM 2308 O O . SER A 1 298 ? -16.212 -3.136 22.986 1.00 94.56 298 SER A O 1
ATOM 2310 N N . LYS A 1 299 ? -14.192 -2.663 23.828 1.00 93.06 299 LYS A N 1
ATOM 2311 C CA . LYS A 1 299 ? -14.728 -1.855 24.943 1.00 93.06 299 LYS A CA 1
ATOM 2312 C C . LYS A 1 299 ? -15.458 -0.594 24.457 1.00 93.06 299 LYS A C 1
ATOM 2314 O O . LYS A 1 299 ? -16.405 -0.141 25.105 1.00 93.06 299 LYS A O 1
ATOM 2319 N N . CYS A 1 300 ? -15.009 -0.019 23.343 1.00 93.19 300 CYS A N 1
ATOM 2320 C CA . CYS A 1 300 ? -15.590 1.154 22.699 1.00 93.19 300 CYS A CA 1
ATOM 2321 C C . CYS A 1 300 ? -15.567 0.973 21.168 1.00 93.19 300 CYS A C 1
ATOM 2323 O O . CYS A 1 300 ? -14.512 1.122 20.539 1.00 93.19 300 CYS A O 1
ATOM 2325 N N . PRO A 1 301 ? -16.700 0.609 20.542 1.00 94.62 301 PRO A N 1
ATOM 2326 C CA . PRO A 1 301 ? -16.761 0.386 19.099 1.00 94.62 301 PRO A CA 1
ATOM 2327 C C . PRO A 1 301 ? -16.405 1.626 18.269 1.00 94.62 301 PRO A C 1
ATOM 2329 O O . PRO A 1 301 ? -15.575 1.531 17.366 1.00 94.62 301 PRO A O 1
ATOM 2332 N N . VAL A 1 302 ? -16.976 2.789 18.587 1.00 96.12 302 VAL A N 1
ATOM 2333 C CA . VAL A 1 302 ? -16.706 4.037 17.862 1.00 96.12 302 VAL A CA 1
ATOM 2334 C C . VAL A 1 302 ? -16.399 5.163 18.837 1.00 96.12 302 VAL A C 1
ATOM 2336 O O . VAL A 1 302 ? -17.192 5.467 19.725 1.00 96.12 302 VAL A O 1
ATOM 2339 N N . LYS A 1 303 ? -15.264 5.825 18.641 1.00 94.31 303 LYS A N 1
ATOM 2340 C CA . LYS A 1 303 ? -14.883 7.054 19.330 1.00 94.31 303 LYS A CA 1
ATOM 2341 C C . LYS A 1 303 ? -14.821 8.200 18.329 1.00 94.31 303 LYS A C 1
ATOM 2343 O O . LYS A 1 303 ? -14.435 8.020 17.178 1.00 94.31 303 LYS A O 1
ATOM 2348 N N . VAL A 1 304 ? -15.199 9.384 18.777 1.00 93.31 304 VAL A N 1
ATOM 2349 C CA . VAL A 1 304 ? -15.225 10.592 17.960 1.00 93.31 304 VAL A CA 1
ATOM 2350 C C . VAL A 1 304 ? -14.467 11.690 18.699 1.00 93.31 304 VAL A C 1
ATOM 2352 O O . VAL A 1 304 ? -14.605 11.804 19.915 1.00 93.31 304 VAL A O 1
ATOM 2355 N N . GLN A 1 305 ? -13.632 12.441 17.983 1.00 92.38 305 GLN A N 1
ATOM 2356 C CA . GLN A 1 305 ? -12.879 13.581 18.518 1.00 92.38 305 GLN A CA 1
ATOM 2357 C C . GLN A 1 305 ? -13.674 14.893 18.373 1.00 92.38 305 GLN A C 1
ATOM 2359 O O . GLN A 1 305 ? -14.560 14.996 17.526 1.00 92.38 305 GLN A O 1
ATOM 2364 N N . ASP A 1 306 ? -13.321 15.912 19.163 1.00 81.25 306 ASP A N 1
ATOM 2365 C CA . ASP A 1 306 ? -14.067 17.182 19.276 1.00 81.25 306 ASP A CA 1
ATOM 2366 C C . ASP A 1 306 ? -14.132 18.006 17.973 1.00 81.25 306 ASP A C 1
ATOM 2368 O O . ASP A 1 306 ? -14.934 18.928 17.851 1.00 81.25 306 ASP A O 1
ATOM 2372 N N . ASN A 1 307 ? -13.293 17.692 16.982 1.00 83.50 307 ASN A N 1
ATOM 2373 C CA . ASN A 1 307 ? -13.172 18.420 15.718 1.00 83.50 307 ASN A CA 1
ATOM 2374 C C . ASN A 1 307 ? -13.991 17.809 14.565 1.00 83.50 307 ASN A C 1
ATOM 2376 O O . ASN A 1 307 ? -13.564 17.864 13.409 1.00 83.50 307 ASN A O 1
ATOM 2380 N N . ILE A 1 308 ? -15.150 17.217 14.864 1.00 87.94 308 ILE A N 1
ATOM 2381 C CA . ILE A 1 308 ? -16.054 16.632 13.868 1.00 87.94 308 ILE A CA 1
ATOM 2382 C C . ILE A 1 308 ? -17.440 17.291 13.907 1.00 87.94 308 ILE A C 1
ATOM 2384 O O . ILE A 1 308 ? -17.825 17.922 14.886 1.00 87.94 308 ILE A O 1
ATOM 2388 N N . LYS A 1 309 ? -18.234 17.094 12.850 1.00 86.00 309 LYS A N 1
ATOM 2389 C CA . LYS A 1 309 ? -19.628 17.561 12.794 1.00 86.00 309 LYS A CA 1
ATOM 2390 C C . LYS A 1 309 ? -20.513 16.841 13.824 1.00 86.00 309 LYS A C 1
ATOM 2392 O O . LYS A 1 309 ? -20.509 15.612 13.875 1.00 86.00 309 LYS A O 1
ATOM 2397 N N . ASP A 1 310 ? -21.365 17.590 14.530 1.00 84.75 310 ASP A N 1
ATOM 2398 C CA . ASP A 1 310 ? -22.316 17.087 15.546 1.00 84.75 310 ASP A CA 1
ATOM 2399 C C . ASP A 1 310 ? -23.157 15.883 15.093 1.00 84.75 310 ASP A C 1
ATOM 2401 O O . ASP A 1 310 ? -23.515 15.021 15.894 1.00 84.75 310 ASP A O 1
ATOM 2405 N N . GLU A 1 311 ? -23.496 15.816 13.806 1.00 88.88 311 GLU A N 1
ATOM 2406 C CA . GLU A 1 311 ? -24.241 14.694 13.230 1.00 88.88 311 GLU A CA 1
ATOM 2407 C C . GLU A 1 311 ? -23.502 13.360 13.405 1.00 88.88 311 GLU A C 1
ATOM 2409 O O . GLU A 1 311 ? -24.113 12.368 13.806 1.00 88.88 311 GLU A O 1
ATOM 2414 N N . LEU A 1 312 ? -22.184 13.343 13.181 1.00 88.62 312 LEU A N 1
ATOM 2415 C CA . LEU A 1 312 ? -21.361 12.145 13.354 1.00 88.62 312 LEU A CA 1
ATOM 2416 C C . LEU A 1 312 ? -21.167 11.787 14.828 1.00 88.62 312 LEU A C 1
ATOM 2418 O O . LEU A 1 312 ? -21.101 10.604 15.158 1.00 88.62 312 LEU A O 1
ATOM 2422 N N . VAL A 1 313 ? -21.142 12.782 15.720 1.00 87.00 313 VAL A N 1
ATOM 2423 C CA . VAL A 1 313 ? -21.140 12.545 17.172 1.00 87.00 313 VAL A CA 1
ATOM 2424 C C . VAL A 1 313 ? -22.411 11.794 17.575 1.00 87.00 313 VAL A C 1
ATOM 2426 O O . VAL A 1 313 ? -22.331 10.709 18.150 1.00 87.00 313 VAL A O 1
ATOM 2429 N N . ARG A 1 314 ? -23.588 12.307 17.188 1.00 87.25 314 ARG A N 1
ATOM 2430 C CA . ARG A 1 314 ? -24.885 11.667 17.482 1.00 87.25 314 ARG A CA 1
ATOM 2431 C C . ARG A 1 314 ? -24.995 10.277 16.861 1.00 87.25 314 ARG A C 1
ATOM 2433 O O . ARG A 1 314 ? -25.517 9.358 17.490 1.00 87.25 314 ARG A O 1
ATOM 2440 N N . TRP A 1 315 ? -24.509 10.110 15.630 1.00 92.19 315 TRP A N 1
ATOM 2441 C CA . TRP A 1 315 ? -24.449 8.807 14.969 1.00 92.19 315 TRP A CA 1
ATOM 2442 C C . TRP A 1 315 ? -23.615 7.803 15.779 1.00 92.19 315 TRP A C 1
ATOM 2444 O O . TRP A 1 315 ? -24.085 6.693 16.028 1.00 92.19 315 TRP A O 1
ATOM 2454 N N . ALA A 1 316 ? -22.430 8.198 16.254 1.00 88.50 316 ALA A N 1
ATOM 2455 C CA . ALA A 1 316 ? -21.557 7.329 17.040 1.00 88.50 316 ALA A CA 1
ATOM 2456 C C . ALA A 1 316 ? -22.160 6.967 18.407 1.00 88.50 316 ALA A C 1
ATOM 2458 O O . ALA A 1 316 ? -22.079 5.813 18.830 1.00 88.50 316 ALA A O 1
ATOM 2459 N N . GLU A 1 317 ? -22.810 7.917 19.085 1.00 87.88 317 GLU A N 1
ATOM 2460 C CA . GLU A 1 317 ? -23.536 7.663 20.337 1.00 87.88 317 GLU A CA 1
ATOM 2461 C C . GLU A 1 317 ? -24.649 6.622 20.142 1.00 87.88 317 GLU A C 1
ATOM 2463 O O . GLU A 1 317 ? -24.730 5.638 20.886 1.00 87.88 317 GLU A O 1
ATOM 2468 N N . LEU A 1 318 ? -25.472 6.792 19.099 1.00 86.88 318 LEU A N 1
ATOM 2469 C CA . LEU A 1 318 ? -26.531 5.847 18.745 1.00 86.88 318 LEU A CA 1
ATOM 2470 C C . LEU A 1 318 ? -25.965 4.473 18.372 1.00 86.88 318 LEU A C 1
ATOM 2472 O O . LEU A 1 318 ? -26.497 3.459 18.828 1.00 86.88 318 LEU A O 1
ATOM 2476 N N . PHE A 1 319 ? -24.887 4.424 17.589 1.00 89.44 319 PHE A N 1
ATOM 2477 C CA . PHE A 1 319 ? -24.215 3.180 17.216 1.00 89.44 319 PHE A CA 1
ATOM 2478 C C . PHE A 1 319 ? -23.721 2.420 18.452 1.00 89.44 319 PHE A C 1
ATOM 2480 O O . PHE A 1 319 ? -24.074 1.258 18.653 1.00 89.44 319 PHE A O 1
ATOM 2487 N N . ASN A 1 320 ? -22.980 3.095 19.334 1.00 87.06 320 ASN A N 1
ATOM 2488 C CA . ASN A 1 320 ? -22.441 2.496 20.553 1.00 87.06 320 ASN A CA 1
ATOM 2489 C C . ASN A 1 320 ? -23.538 2.001 21.506 1.00 87.06 320 ASN A C 1
ATOM 2491 O O . ASN A 1 320 ? -23.344 0.991 22.177 1.00 87.06 320 ASN A O 1
ATOM 2495 N N . SER A 1 321 ? -24.684 2.689 21.569 1.00 83.56 321 SER A N 1
ATOM 2496 C CA . SER A 1 321 ? -25.822 2.269 22.400 1.00 83.56 321 SER A CA 1
ATOM 2497 C C . SER A 1 321 ? -26.474 0.964 21.932 1.00 83.56 321 SER A C 1
ATOM 2499 O O . SER A 1 321 ? -27.045 0.249 22.746 1.00 83.56 321 SER A O 1
ATOM 2501 N N . ARG A 1 322 ? -26.385 0.654 20.630 1.00 79.19 322 ARG A N 1
ATOM 2502 C CA . ARG A 1 322 ? -26.939 -0.567 20.021 1.00 79.19 322 ARG A CA 1
ATOM 2503 C C . ARG A 1 322 ? -25.956 -1.735 20.019 1.00 79.19 322 ARG A C 1
ATOM 2505 O O . ARG A 1 322 ? -26.378 -2.871 19.852 1.00 79.19 322 ARG A O 1
ATOM 2512 N N . ALA A 1 323 ? -24.662 -1.438 20.118 1.00 69.38 323 ALA A N 1
ATOM 2513 C CA . ALA A 1 323 ? -23.586 -2.422 20.071 1.00 69.38 323 ALA A CA 1
ATOM 2514 C C . ALA A 1 323 ? -23.286 -3.077 21.435 1.00 69.38 323 ALA A C 1
ATOM 2516 O O . ALA A 1 323 ? -22.570 -4.074 21.469 1.00 69.38 323 ALA A O 1
ATOM 2517 N N . LYS A 1 324 ? -23.797 -2.509 22.536 1.00 57.44 324 LYS A N 1
ATOM 2518 C CA . LYS A 1 324 ? -23.715 -3.054 23.902 1.00 57.44 324 LYS A CA 1
ATOM 2519 C C . LYS A 1 324 ? -24.984 -3.814 24.261 1.00 57.44 324 LYS A C 1
ATOM 2521 O O . LYS A 1 324 ? -24.860 -4.794 25.025 1.00 57.44 324 LYS A O 1
#

Sequence (324 aa):
NFYGPNTDGFHFCSCKFVHISNSHFLTGDDSIAVDGNGLQDSDTFTITNCTFDSSVNVLRVYTGLDPGMTVEDSKNAVVRNISMSNCSIYNASGVINITSENGLIENLTFSNISMTLKQEGTPIFLMTDVGKLRGILFQNINARANGACTIIGTAKSYIEDVTLDNARFFIEPKKKLYELDIPDPIPSYAQHHFAPFNIYLRYIKDIKLGNISMKWGQPESDAWGSAIKCRYVEDIEVAGFTGKHAGSQGNYPTIIFDNIKKAFIHGCRAPEGTVNYLELSGETTSDINMESNDLSESKCPVKVQDNIKDELVRWAELFNSRAK

Foldseek 3Di:
DAADPPFEQDADEQDEQAEAEPEEADGNEEPYEYWYQLPHEAEAYEAEHYEYDYAAEPYEYEADPDPPRDPNSSQSMEYERYEHEDYEYPAHQEHYQYENERYEYEQYEYYQYEYEHPAQFEHAHAEYEQYEAENYYYYNEEYEHQAYYAHEYAPNYAHEHYEHEQYEYEHEPDDAQAQPDADVVHPDSRCRRRDYSAAHEERYEAYEAYQYEYHYDPPWDLSSFEREEYEQYEHYEAYNYEDFTIDQPCPHGNYEAELYYAYEYENYEYDARHEEHYEYYYANDDNHYYPHYHDLNYVQDYHYDPNYDPVVVVVSVVVRVVND

Radius of gyration: 19.59 Å; Cα contacts (8 Å, |Δi|>4): 1047; chains: 1; bounding box: 54×38×52 Å

pLDDT: mean 94.29, std 6.65, range [49.97, 98.94]

Solvent-accessible surface area (backbone atoms only — not comparable to full-atom values): 14809 Å² total; per-residue (Å²): 141,68,80,44,87,85,32,48,63,43,78,42,68,35,43,66,75,46,78,48,62,75,43,79,44,80,21,30,15,34,30,30,35,40,29,19,70,26,85,44,52,16,38,43,37,40,38,33,52,31,37,37,38,21,63,28,21,44,35,32,39,41,16,49,81,58,91,87,62,49,76,65,28,14,47,52,4,27,35,35,42,38,36,39,35,53,30,42,33,66,26,19,18,18,41,41,36,36,37,14,42,39,3,40,35,38,43,37,40,38,33,47,35,43,38,33,31,78,52,60,13,17,47,36,28,40,38,30,49,67,17,36,40,34,44,37,40,38,35,46,37,40,40,38,20,36,15,43,32,38,38,37,29,29,100,84,13,53,33,34,44,37,38,43,32,44,34,39,37,38,30,42,78,59,84,47,82,18,38,78,61,73,67,88,72,70,92,60,94,85,39,39,48,33,40,35,41,21,38,37,38,30,24,33,35,42,37,39,41,30,46,31,38,48,45,80,32,79,79,60,45,53,78,48,19,33,44,31,38,39,34,47,33,35,41,37,38,41,33,37,37,35,45,47,32,35,47,80,82,42,90,33,30,16,30,39,38,32,27,33,30,42,34,42,39,28,54,24,36,38,44,84,80,24,39,32,35,36,33,42,29,36,74,69,39,41,66,76,45,76,45,78,55,48,44,76,39,22,78,35,51,56,45,72,47,93,53,44,53,68,68,59,50,54,49,36,55,56,50,46,68,72,68,109

=== Feature glossary ===
Reading guide. The protein is described through the following features:

Foldseek 3Di. A 3Di character summarizes, for each residue, the relative orientation of the Cα frame of its nearest spatial neighbor. Because it encodes fold topology rather than chemistry, 3Di alignments detect remote structural similarity that sequence alignment misses.

Contact-map, Ramachandran, and PAE plots. Plot images: a contact map (which residues are close in 3D, as an N×N binary image), a Ramachandran scatter (backbone torsion angles, revealing secondary-structure composition at a glance), and — for AlphaFold structures — a PAE heatmap (pairwise prediction confidence).

Radius of gyration, Cα contacts, bounding box. Radius of gyration (Rg) is the root-mean-square distance of Cα atoms from their centroid — a single number for overall size and compactness. A globular domain of N residues has Rg ≈ 2.2·N^0.38 Å; an extended or disordered chain has a much larger Rg. The Cα contact count is the number of residue pairs whose Cα atoms are within 8 Å and are more than four positions apart in sequence — a standard proxy for tertiary packing density. The bounding box is the smallest axis-aligned box enclosing all Cα atoms.

Secondary structure (8-state, DSSP). Eight-state secondary structure (DSSP): H is the canonical α-helix, G the tighter 3₁₀-helix, I the wider π-helix; E/B are β-structure, T and S are turns and bends, and '-' is everything else. DSSP derives these from the pattern of main-chain N–H···O=C hydrogen bonds, not from the sequence.

B-factor. B-factor (Debye–Waller factor) reflects atomic displacement in the crystal lattice. It is an experimental observable (units Å²), not a prediction; low values mean the atom is pinned down, high values mean it moves or is heterogeneous across the crystal.

pLDDT. pLDDT is the predicted lDDT-Cα score: AlphaFold's confidence that the local environment of each residue (all inter-atomic distances within 15 Å) is correctly placed. It is a per-residue number between 0 and 100, with higher meaning more reliable.

Nearest PDB structures. Nearest PDB neighbors are the top structural matches found by Foldseek when searching this structure against the entire Protein Data Bank. Each hit reports a TM-score (0 to 1; >0.5 almost always implies the same fold) and an E-value. These are *structural* homologs — they may share no detectable sequence similarity.

Solvent-accessible surface area. Accessible surface area quantifies burial. A residue with SASA near zero is packed into the hydrophobic core; one with SASA >100 Å² sits on the surface. Computed here via the Shrake–Rupley numerical algorithm with a 1.4 Å probe.

Rendered structure images. Structure images are PyMOL renders from six orthogonal camera directions. Cartoon representation draws helices as coils and strands as arrows; sticks shows the backbone as bonds; surface shows the solvent-excluded envelope. Rainbow coloring maps sequence position to hue (blue→red, N→C); chain coloring assigns a distinct color per polypeptide.

Backbone torsions (φ/ψ). φ (phi) and ψ (psi) are the two rotatable backbone dihedrals per residue: φ is the C(i-1)–N–Cα–C torsion, ψ is the N–Cα–C–N(i+1) torsion, both in degrees on (−180°, 180°]. α-helical residues cluster near (−60°, −45°); β-strand residues near (−120°, +130°). A Ramachandran plot is simply a scatter of (φ, ψ) for every residue.

Predicted aligned error. Predicted Aligned Error (PAE) is an AlphaFold confidence matrix: entry (i, j) is the expected error in the position of residue j, in ångströms, when the prediction is superimposed on the true structure at residue i. Low PAE within a block of residues means that block is internally rigid and well-predicted; high PAE between two blocks means their relative placement is uncertain even if each block individually is confident.

mmCIF coordinates. Structure coordinates are given as an mmCIF _atom_site loop: one row per atom with element, residue name, chain id, sequence number, and x/y/z position in Å. Only the four main-chain atoms per residue are included here; side chains are omitted to keep the record compact.

InterPro / GO / CATH / organism. Database cross-references. InterPro integrates a dozen domain/family signature databases into unified entries with residue-range hits. GO terms attach function/process/location labels with evidence codes. CATH codes position the fold in a four-level structural taxonomy. Organism is the NCBI-taxonomy species name.

Secondary structure (3-state, P-SEA). SS3 is a coarse helix/strand/coil call (letters a/b/c) made by the P-SEA algorithm from inter-Cα distances and dihedrals. It is less detailed than DSSP but needs only Cα positions.

Sequence. Sequence gives the chain of amino acids in standard one-letter code (A=alanine, C=cysteine, …, Y=tyrosine), read N→C. It is the only feature that is directly encoded by the gene; all structural features are derived from the folded form of this sequence.